Protein AF-A0A3D2IG27-F1 (afdb_monomer_lite)

Sequence (333 aa):
MSEASNVESTGFKTELQKTAAQFENLMTPAEEVDEQQAEQVEEVEEAEEDIVEDEIEDDIDEDIEEAEEEVELDEQESFEEEEQPQVYSVKIDGQEQEVTLQELQQGYSRQQDYTRKTQELSQQRKDFEAQQAELAKKDAIYKELLPRMEKSLEGELANEPDWKALYESDPIAYVREKDLFNEKKEKFKAVQAEQQRLQQEQLTSQQAEIKKAVDFGNQKLLEAVPEWKDANVALKEKQSIAKYAMDVLGYSQDEINQVYDYRALLGLRDGWLHYQTRKAIKKKPVEKAPARSGKPGSANKPRSATPLKKAKQRLAKTGKLRDAAKVFENLLD

Structure (mmCIF, N/CA/C/O backbone):
data_AF-A0A3D2IG27-F1
#
_entry.id   AF-A0A3D2IG27-F1
#
loop_
_ato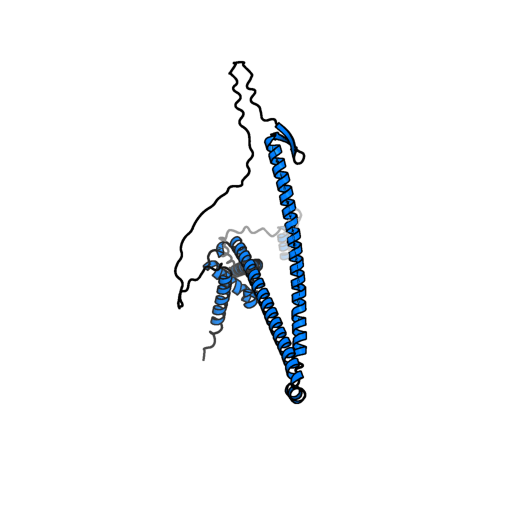m_site.group_PDB
_atom_site.id
_atom_site.type_symbol
_atom_site.label_atom_id
_atom_site.label_alt_id
_atom_site.label_comp_id
_atom_site.label_asym_id
_atom_site.label_entity_id
_atom_site.label_seq_id
_atom_site.pdbx_PDB_ins_code
_atom_site.Cartn_x
_atom_site.Cartn_y
_atom_site.Cartn_z
_atom_site.occupancy
_atom_site.B_iso_or_equiv
_atom_site.auth_seq_id
_atom_site.auth_comp_id
_atom_site.auth_asym_id
_atom_site.auth_atom_id
_atom_site.pdbx_PDB_model_num
ATOM 1 N N . MET A 1 1 ? 25.883 -23.852 46.002 1.00 37.81 1 MET A N 1
ATOM 2 C CA . MET A 1 1 ? 25.853 -23.711 44.532 1.00 37.81 1 MET A CA 1
ATOM 3 C C . MET A 1 1 ? 24.407 -23.493 44.148 1.00 37.81 1 MET A C 1
ATOM 5 O O . MET A 1 1 ? 23.641 -24.442 44.086 1.00 37.81 1 MET A O 1
ATOM 9 N N . SER A 1 2 ? 24.014 -22.231 44.066 1.00 40.91 2 SER A N 1
ATOM 10 C CA . SER A 1 2 ? 22.626 -21.798 43.940 1.00 40.91 2 SER A CA 1
ATOM 11 C C . SER A 1 2 ? 22.650 -20.444 43.253 1.00 40.91 2 SER A C 1
ATOM 13 O O . SER A 1 2 ? 22.870 -19.450 43.930 1.00 40.91 2 SER A O 1
ATOM 15 N N . GLU A 1 3 ? 22.511 -20.435 41.929 1.00 41.12 3 GLU A N 1
ATOM 16 C CA . GLU A 1 3 ? 22.210 -19.244 41.125 1.00 41.12 3 GLU A CA 1
ATOM 17 C C . GLU A 1 3 ? 21.945 -19.681 39.677 1.00 41.12 3 GLU A C 1
ATOM 19 O O . GLU A 1 3 ? 22.860 -19.828 38.876 1.00 41.12 3 GLU A O 1
ATOM 24 N N . ALA A 1 4 ? 20.680 -19.969 39.360 1.00 45.97 4 ALA A N 1
ATOM 25 C CA . ALA A 1 4 ? 20.189 -20.100 37.987 1.00 45.97 4 ALA A CA 1
ATOM 26 C C . ALA A 1 4 ? 18.654 -20.008 37.979 1.00 45.97 4 ALA A C 1
ATOM 28 O O . ALA A 1 4 ? 17.969 -21.015 37.840 1.00 45.97 4 ALA A O 1
ATOM 29 N N . SER A 1 5 ? 18.100 -18.808 38.183 1.00 47.84 5 SER A N 1
ATOM 30 C CA . SER A 1 5 ? 16.682 -18.526 37.900 1.00 47.84 5 SER A CA 1
ATOM 31 C C . SER A 1 5 ? 16.393 -17.019 37.937 1.00 47.84 5 SER A C 1
ATOM 33 O O . SER A 1 5 ? 15.771 -16.537 38.882 1.00 47.84 5 SER A O 1
ATOM 35 N N . ASN A 1 6 ? 16.871 -16.235 36.960 1.00 45.47 6 ASN A N 1
ATOM 36 C CA . ASN A 1 6 ? 16.373 -14.852 36.822 1.00 45.47 6 ASN A CA 1
ATOM 37 C C . ASN A 1 6 ? 16.467 -14.210 35.422 1.00 45.47 6 ASN A C 1
ATOM 39 O O . ASN A 1 6 ? 16.289 -13.002 35.308 1.00 45.47 6 ASN A O 1
ATOM 43 N N . VAL A 1 7 ? 16.742 -14.966 34.352 1.00 49.91 7 VAL A N 1
ATOM 44 C CA . VAL A 1 7 ? 16.995 -14.366 33.021 1.00 49.91 7 VAL A CA 1
ATOM 45 C C . VAL A 1 7 ? 15.762 -14.379 32.098 1.00 49.91 7 VAL A C 1
ATOM 47 O O . VAL A 1 7 ? 15.625 -13.501 31.257 1.00 49.91 7 VAL A O 1
ATOM 50 N N . GLU A 1 8 ? 14.787 -15.273 32.291 1.00 49.09 8 GLU A N 1
ATOM 51 C CA . GLU A 1 8 ? 13.619 -15.378 31.387 1.00 49.09 8 GLU A CA 1
ATOM 52 C C . GLU A 1 8 ? 12.512 -14.332 31.644 1.00 49.09 8 GLU A C 1
ATOM 54 O O . GLU A 1 8 ? 11.667 -14.089 30.788 1.00 49.09 8 GLU A O 1
ATOM 59 N N . SER A 1 9 ? 12.509 -13.658 32.801 1.00 49.25 9 SER A N 1
ATOM 60 C CA . SER A 1 9 ? 11.452 -12.692 33.161 1.00 49.25 9 SER A CA 1
ATOM 61 C C . SER A 1 9 ? 11.676 -11.286 32.586 1.00 49.25 9 SER A C 1
ATOM 63 O O . SER A 1 9 ? 10.731 -10.502 32.468 1.00 49.25 9 SER A O 1
ATOM 65 N N . THR A 1 10 ? 12.920 -10.938 32.251 1.00 51.28 10 THR A N 1
ATOM 66 C CA . THR A 1 10 ? 13.289 -9.590 31.796 1.00 51.28 10 THR A CA 1
ATOM 67 C C . THR A 1 10 ? 13.034 -9.405 30.302 1.00 51.28 10 THR A C 1
ATOM 69 O O . THR A 1 10 ? 12.435 -8.398 29.934 1.00 51.28 10 THR A O 1
ATOM 72 N N . GLY A 1 11 ? 13.361 -10.403 29.471 1.00 53.06 11 GLY A N 1
ATOM 73 C CA . GLY A 1 11 ? 13.110 -10.370 28.023 1.00 53.06 11 GLY A CA 1
ATOM 74 C C . GLY A 1 11 ? 11.622 -10.265 27.668 1.00 53.06 11 GLY A C 1
ATOM 75 O O . GLY A 1 11 ? 11.227 -9.443 26.849 1.00 53.06 11 GLY A O 1
ATOM 76 N N . PHE A 1 12 ? 10.756 -11.007 28.363 1.00 50.69 12 PHE A N 1
ATOM 77 C CA . PHE A 1 12 ? 9.311 -10.954 28.110 1.00 50.69 12 PHE A CA 1
ATOM 78 C C . PHE A 1 12 ? 8.691 -9.587 28.452 1.00 50.69 12 PHE A C 1
ATOM 80 O O . PHE A 1 12 ? 7.753 -9.136 27.798 1.00 50.69 12 PHE A O 1
ATOM 87 N N . LYS A 1 13 ? 9.218 -8.892 29.470 1.00 56.22 13 LYS A N 1
ATOM 88 C CA . LYS A 1 13 ? 8.744 -7.548 29.843 1.00 56.22 13 LYS A CA 1
ATOM 89 C C . LYS A 1 13 ? 9.151 -6.494 28.819 1.00 56.22 13 LYS A C 1
ATOM 91 O O . LYS A 1 13 ? 8.330 -5.636 28.513 1.00 56.22 13 LYS A O 1
ATOM 96 N N . THR A 1 14 ? 10.371 -6.572 28.289 1.00 70.62 14 THR A N 1
ATOM 97 C CA . THR A 1 14 ? 10.845 -5.646 27.251 1.00 70.62 14 THR A CA 1
ATOM 98 C C . THR A 1 14 ? 10.101 -5.843 25.935 1.00 70.62 14 THR A C 1
ATOM 100 O O . THR A 1 14 ? 9.749 -4.866 25.285 1.00 70.62 14 THR A O 1
ATOM 103 N N . GLU A 1 15 ? 9.781 -7.085 25.569 1.00 68.00 15 GLU A N 1
ATOM 104 C CA . GLU A 1 15 ? 9.026 -7.374 24.345 1.00 68.00 15 GLU A CA 1
ATOM 105 C C . GLU A 1 15 ? 7.553 -6.945 24.443 1.00 68.00 15 GLU A C 1
ATOM 107 O O . GLU A 1 15 ? 7.027 -6.293 23.542 1.00 68.00 15 GLU A O 1
ATOM 112 N N . LEU A 1 16 ? 6.904 -7.173 25.590 1.00 68.12 16 LEU A N 1
ATOM 113 C CA . LEU A 1 16 ? 5.540 -6.692 25.832 1.00 68.12 16 LEU A CA 1
ATOM 114 C C . LEU A 1 16 ? 5.435 -5.157 25.782 1.00 68.12 16 LEU A C 1
ATOM 116 O O . LEU A 1 16 ? 4.424 -4.611 25.340 1.00 68.12 16 LEU A O 1
ATOM 120 N N . GLN A 1 17 ? 6.469 -4.458 26.256 1.00 69.88 17 GLN A N 1
ATOM 121 C CA . GLN A 1 17 ? 6.546 -2.998 26.193 1.00 69.88 17 GLN A CA 1
ATOM 122 C C . GLN A 1 17 ? 6.688 -2.500 24.749 1.00 69.88 17 GLN A C 1
ATOM 124 O O . GLN A 1 17 ? 6.025 -1.530 24.394 1.00 69.88 17 GLN A O 1
ATOM 129 N N . LYS A 1 18 ? 7.461 -3.193 23.900 1.00 68.62 18 LYS A N 1
ATOM 130 C CA . LYS A 1 18 ? 7.583 -2.867 22.468 1.00 68.62 18 LYS A CA 1
ATOM 131 C C . LYS A 1 18 ? 6.260 -3.038 21.718 1.00 68.62 18 LYS A C 1
ATOM 133 O O . LYS A 1 18 ? 5.867 -2.138 20.985 1.00 68.62 18 LYS A O 1
ATOM 138 N N . THR A 1 19 ? 5.538 -4.137 21.948 1.00 69.94 19 THR A N 1
ATOM 139 C CA . THR A 1 19 ? 4.210 -4.358 21.342 1.00 69.94 19 THR A CA 1
ATOM 140 C C . THR A 1 19 ? 3.197 -3.302 21.793 1.00 69.94 19 THR A C 1
ATOM 142 O O . THR A 1 19 ? 2.429 -2.793 20.979 1.00 69.94 19 THR A O 1
ATOM 145 N N . ALA A 1 20 ? 3.212 -2.920 23.075 1.00 69.88 20 ALA A N 1
ATOM 146 C CA . ALA A 1 20 ? 2.345 -1.854 23.577 1.00 69.88 20 ALA A CA 1
ATOM 147 C C . ALA A 1 20 ? 2.646 -0.493 22.919 1.00 69.88 20 ALA A C 1
ATOM 149 O O . ALA A 1 20 ? 1.707 0.195 22.530 1.00 69.88 20 ALA A O 1
ATOM 150 N N . ALA A 1 21 ? 3.927 -0.149 22.740 1.00 68.56 21 ALA A N 1
ATOM 151 C CA . ALA A 1 21 ? 4.357 1.093 22.092 1.00 68.56 21 ALA A CA 1
ATOM 152 C C . ALA A 1 21 ? 4.030 1.133 20.585 1.00 68.56 21 ALA A C 1
ATOM 154 O O . ALA A 1 21 ? 3.676 2.173 20.045 1.00 68.56 21 ALA A O 1
ATOM 155 N N . GLN A 1 22 ? 4.088 -0.002 19.884 1.00 71.19 22 GLN A N 1
ATOM 156 C CA . GLN A 1 22 ? 3.696 -0.059 18.470 1.00 71.19 22 GLN A CA 1
ATOM 157 C C . GLN A 1 22 ? 2.184 0.071 18.275 1.00 71.19 22 GLN A C 1
ATOM 159 O O . GLN A 1 22 ? 1.742 0.719 17.330 1.00 71.19 22 GLN A O 1
ATOM 164 N N . PHE A 1 23 ? 1.389 -0.498 19.185 1.00 65.44 23 PHE A N 1
ATOM 165 C CA . PHE A 1 23 ? -0.059 -0.303 19.178 1.00 65.44 23 PHE A CA 1
ATOM 166 C C . PHE A 1 23 ? -0.438 1.149 19.517 1.00 65.44 23 PHE A C 1
ATOM 168 O O . PHE A 1 23 ? -1.456 1.653 19.052 1.00 65.44 23 PHE A O 1
ATOM 175 N N . GLU A 1 24 ? 0.364 1.822 20.340 1.00 72.12 24 GLU A N 1
ATOM 176 C CA . GLU A 1 24 ? 0.222 3.249 20.632 1.00 72.12 24 GLU A CA 1
ATOM 177 C C . GLU A 1 24 ? 0.511 4.107 19.394 1.00 72.12 24 GLU A C 1
ATOM 179 O O . GLU A 1 24 ? -0.363 4.869 18.995 1.00 72.12 24 GLU A O 1
ATOM 184 N N . ASN A 1 25 ? 1.634 3.874 18.706 1.00 75.75 25 ASN A N 1
ATOM 185 C CA . ASN A 1 25 ? 1.999 4.567 17.459 1.00 75.75 25 ASN A CA 1
ATOM 186 C C . ASN A 1 25 ? 1.007 4.363 16.304 1.00 75.75 25 ASN A C 1
ATOM 188 O O . ASN A 1 25 ? 1.031 5.093 15.319 1.00 75.75 25 ASN A O 1
ATOM 192 N N . LEU A 1 26 ? 0.177 3.329 16.393 1.00 72.38 26 LEU A N 1
ATOM 193 C CA . LEU A 1 26 ? -0.857 3.015 15.418 1.00 72.38 26 LEU A CA 1
ATOM 194 C C . LEU A 1 26 ? -2.209 3.682 15.760 1.00 72.38 26 LEU A C 1
ATOM 196 O O . LEU A 1 26 ? -3.127 3.681 14.947 1.00 72.38 26 LEU A O 1
ATOM 200 N N . MET A 1 27 ? -2.343 4.225 16.971 1.00 62.91 27 MET A N 1
ATOM 201 C CA . MET A 1 27 ? -3.559 4.830 17.526 1.00 62.91 27 MET A CA 1
ATOM 202 C C . MET A 1 27 ? -3.481 6.346 17.670 1.00 62.91 27 MET A C 1
ATOM 204 O O . MET A 1 27 ? -4.519 6.995 17.788 1.00 62.91 27 MET A O 1
ATOM 208 N N . THR A 1 28 ? -2.278 6.907 17.686 1.00 65.38 28 THR A N 1
ATOM 209 C CA . THR A 1 28 ? -2.058 8.346 17.655 1.00 65.38 28 THR A CA 1
ATOM 210 C C . THR A 1 28 ? -2.055 8.821 16.199 1.00 65.38 28 THR A C 1
ATOM 212 O O . THR A 1 28 ? -1.186 8.412 15.426 1.00 65.38 28 THR A O 1
ATOM 215 N N . PRO A 1 29 ? -3.006 9.685 15.782 1.00 45.03 29 PRO A N 1
ATOM 216 C CA . PRO A 1 29 ? -2.810 10.493 14.584 1.00 45.03 29 PRO A CA 1
ATOM 217 C C . PRO A 1 29 ? -1.488 11.234 14.769 1.00 45.03 29 PRO A C 1
ATOM 219 O O . PRO A 1 29 ? -1.214 11.681 15.881 1.00 45.03 29 PRO A O 1
ATOM 222 N N . ALA A 1 30 ? -0.659 11.302 13.728 1.00 42.78 30 ALA A N 1
ATOM 223 C CA . ALA A 1 30 ? 0.642 11.955 13.791 1.00 42.78 30 ALA A CA 1
ATOM 224 C C . ALA A 1 30 ? 0.484 13.409 14.265 1.00 42.78 30 ALA A C 1
ATOM 226 O O . ALA A 1 30 ? 0.162 14.294 13.479 1.00 42.78 30 ALA A O 1
ATOM 227 N N . GLU A 1 31 ? 0.672 13.624 15.561 1.00 38.16 31 GLU A N 1
ATOM 228 C CA . GLU A 1 31 ? 0.831 14.930 16.171 1.00 38.16 31 GLU A CA 1
ATOM 229 C C . GLU A 1 31 ? 2.339 15.187 16.183 1.00 38.16 31 GLU A C 1
ATOM 231 O O . GLU A 1 31 ? 3.123 14.364 16.667 1.00 38.16 31 GLU A O 1
ATOM 236 N N . GLU A 1 32 ? 2.725 16.264 15.502 1.00 42.50 32 GLU A N 1
ATOM 237 C CA . GLU A 1 32 ? 4.097 16.682 15.238 1.00 42.50 32 GLU A CA 1
ATOM 238 C C . GLU A 1 32 ? 4.938 16.667 16.517 1.00 42.50 32 GLU A C 1
ATOM 240 O O . GLU A 1 32 ? 4.661 17.378 17.483 1.00 42.50 32 GLU A O 1
ATOM 245 N N . VAL A 1 33 ? 5.999 15.861 16.506 1.00 34.66 33 VAL A N 1
ATOM 246 C CA . VAL A 1 33 ? 7.079 15.980 17.481 1.00 34.66 33 VAL A CA 1
ATOM 247 C C . VAL A 1 33 ? 8.109 16.919 16.866 1.00 34.66 33 VAL A C 1
ATOM 249 O O . VAL A 1 33 ? 8.885 16.525 15.997 1.00 34.66 33 VAL A O 1
ATOM 252 N N . ASP A 1 34 ? 8.045 18.177 17.289 1.00 37.16 34 ASP A N 1
ATOM 253 C CA . ASP A 1 34 ? 9.066 19.197 17.069 1.00 37.16 34 ASP A CA 1
ATOM 254 C C . ASP A 1 34 ? 10.350 18.788 17.818 1.00 37.16 34 ASP A C 1
ATOM 256 O O . ASP A 1 34 ? 10.390 18.775 19.051 1.00 37.16 34 ASP A O 1
ATOM 260 N N . GLU A 1 35 ? 11.396 18.419 17.077 1.00 30.98 35 GLU A N 1
ATOM 261 C CA . GLU A 1 35 ? 12.770 18.343 17.580 1.00 30.98 35 GLU A CA 1
ATOM 262 C C . GLU A 1 35 ? 13.697 19.144 16.658 1.00 30.98 35 GLU A C 1
ATOM 264 O O . GLU A 1 35 ? 14.037 18.759 15.539 1.00 30.98 35 GLU A O 1
ATOM 269 N N . GLN A 1 36 ? 14.117 20.290 17.185 1.00 30.05 36 GLN A N 1
ATOM 270 C CA . GLN A 1 36 ? 15.136 21.181 16.649 1.00 30.05 36 GLN A CA 1
ATOM 271 C C . GLN A 1 36 ? 16.544 20.569 16.781 1.00 30.05 36 GLN A C 1
ATOM 273 O O . GLN A 1 36 ? 16.943 20.229 17.894 1.00 30.05 36 GLN A O 1
ATOM 278 N N . GLN A 1 37 ? 17.339 20.557 15.697 1.00 28.47 37 GLN A N 1
ATOM 279 C CA . GLN A 1 37 ? 18.711 21.117 15.648 1.00 28.47 37 GLN A CA 1
ATOM 280 C C . GLN A 1 37 ? 19.404 20.963 14.270 1.00 28.47 37 GLN A C 1
ATOM 282 O O . GLN A 1 37 ? 19.668 19.845 13.846 1.00 28.47 37 GLN A O 1
ATOM 287 N N . ALA A 1 38 ? 19.745 22.130 13.683 1.00 28.58 38 ALA A N 1
ATOM 288 C CA . ALA A 1 38 ? 20.938 22.536 12.894 1.00 28.58 38 ALA A CA 1
ATOM 289 C C . ALA A 1 38 ? 21.379 21.685 11.664 1.00 28.58 38 ALA A C 1
ATOM 291 O O . ALA A 1 38 ? 21.485 20.474 11.753 1.00 28.58 38 ALA A O 1
ATOM 292 N N . GLU A 1 39 ? 21.740 22.218 10.483 1.00 29.22 39 GLU A N 1
ATOM 293 C CA . GLU A 1 39 ? 22.532 23.425 10.180 1.00 29.22 39 GLU A CA 1
ATOM 294 C C . GLU A 1 39 ? 22.539 23.735 8.646 1.00 29.22 39 GLU A C 1
ATOM 296 O O . GLU A 1 39 ? 22.727 22.809 7.864 1.00 29.22 39 GLU A O 1
ATOM 301 N N . GLN A 1 40 ? 22.376 25.028 8.278 1.00 27.73 40 GLN A N 1
ATOM 302 C CA . GLN A 1 40 ? 22.847 25.814 7.088 1.00 27.73 40 GLN A CA 1
ATOM 303 C C . GLN A 1 40 ? 22.541 25.314 5.646 1.00 27.73 40 GLN A C 1
ATOM 305 O O . GLN A 1 40 ? 22.759 24.156 5.322 1.00 27.73 40 GLN A O 1
ATOM 310 N N . VAL A 1 41 ? 22.027 26.127 4.701 1.00 28.39 41 VAL A N 1
ATOM 311 C CA . VAL A 1 41 ? 22.651 27.250 3.931 1.00 28.39 41 VAL A CA 1
ATOM 312 C C . VAL A 1 41 ? 21.504 27.936 3.126 1.00 28.39 41 VAL A C 1
ATOM 314 O O . VAL A 1 41 ? 20.740 27.218 2.490 1.00 28.39 41 VAL A O 1
ATOM 317 N N . GLU A 1 42 ? 21.148 29.209 3.370 1.00 28.00 42 GLU A N 1
ATOM 318 C CA . GLU A 1 42 ? 21.504 30.464 2.637 1.00 28.00 42 GLU A CA 1
ATOM 319 C C . GLU A 1 42 ? 20.492 30.897 1.540 1.00 28.00 42 GLU A C 1
ATOM 321 O O . GLU A 1 42 ? 20.171 30.108 0.659 1.00 28.00 42 GLU A O 1
ATOM 326 N N . GLU A 1 43 ? 20.055 32.171 1.639 1.00 27.11 43 GLU A N 1
ATOM 327 C CA . GLU A 1 43 ? 19.376 33.059 0.655 1.00 27.11 43 GLU A CA 1
ATOM 328 C C . GLU A 1 43 ? 18.034 32.593 0.036 1.00 27.11 43 GLU A C 1
ATOM 330 O O . GLU A 1 43 ? 17.909 31.496 -0.488 1.00 27.11 43 GLU A O 1
ATOM 335 N N . VAL A 1 44 ? 16.942 33.372 0.029 1.00 29.53 44 VAL A N 1
ATOM 336 C CA . VAL A 1 44 ? 16.792 34.767 -0.434 1.00 29.53 44 VAL A CA 1
ATOM 337 C C . VAL A 1 44 ? 15.668 35.483 0.340 1.00 29.53 44 VAL A C 1
ATOM 339 O O . VAL A 1 44 ? 14.638 34.894 0.665 1.00 29.53 44 VAL A O 1
ATOM 342 N N . GLU A 1 45 ? 15.903 36.765 0.607 1.00 28.95 45 GLU A N 1
ATOM 343 C CA . GLU A 1 45 ? 15.036 37.756 1.250 1.00 28.95 45 GLU A CA 1
ATOM 344 C C . GLU A 1 45 ? 14.065 38.413 0.237 1.00 28.95 45 GLU A C 1
ATOM 346 O O . GLU A 1 45 ? 14.436 38.662 -0.907 1.00 28.95 45 GLU A O 1
ATOM 351 N N . GLU A 1 46 ? 12.850 38.708 0.717 1.00 27.61 46 GLU A N 1
ATOM 352 C CA . GLU A 1 46 ? 11.895 39.749 0.280 1.00 27.61 46 GLU A CA 1
ATOM 353 C C . GLU A 1 46 ? 11.272 39.756 -1.135 1.00 27.61 46 GLU A C 1
ATOM 355 O O . GLU A 1 46 ? 11.899 40.100 -2.135 1.00 27.61 46 GLU A O 1
ATOM 360 N N . ALA A 1 47 ? 9.943 39.580 -1.166 1.00 27.28 47 ALA A N 1
ATOM 361 C CA . ALA A 1 47 ? 9.016 40.653 -1.560 1.00 27.28 47 ALA A CA 1
ATOM 362 C C . ALA A 1 47 ? 7.596 40.354 -1.030 1.00 27.28 47 ALA A C 1
ATOM 364 O O . ALA A 1 47 ? 7.012 39.316 -1.347 1.00 27.28 47 ALA A O 1
ATOM 365 N N . GLU A 1 48 ? 7.088 41.256 -0.190 1.00 28.08 48 GLU A N 1
ATOM 366 C CA . GLU A 1 48 ? 5.705 41.339 0.297 1.00 28.08 48 GLU A CA 1
ATOM 367 C C . GLU A 1 48 ? 4.737 41.893 -0.774 1.00 28.08 48 GLU A C 1
ATOM 369 O O . GLU A 1 48 ? 5.169 42.446 -1.783 1.00 28.08 48 GLU A O 1
ATOM 374 N N . GLU A 1 49 ? 3.440 41.796 -0.446 1.00 27.20 49 GLU A N 1
ATOM 375 C CA . GLU A 1 49 ? 2.255 42.454 -1.037 1.00 27.20 49 GLU A CA 1
ATOM 376 C C . GLU A 1 49 ? 1.712 41.843 -2.348 1.00 27.20 49 GLU A C 1
ATOM 378 O O . GLU A 1 49 ? 2.329 41.902 -3.403 1.00 27.20 49 GLU A O 1
ATOM 383 N N . ASP A 1 50 ? 0.518 41.238 -2.323 1.00 27.25 50 ASP A N 1
ATOM 384 C CA . ASP A 1 50 ? -0.740 41.995 -2.300 1.00 27.25 50 ASP A CA 1
ATOM 385 C C . ASP A 1 50 ? -1.947 41.077 -2.015 1.00 27.25 50 ASP A C 1
ATOM 387 O O . ASP A 1 50 ? -2.035 39.947 -2.504 1.00 27.25 50 ASP A O 1
ATOM 391 N N . ILE A 1 51 ? -2.875 41.571 -1.196 1.00 28.94 51 ILE A N 1
ATOM 392 C CA . ILE A 1 51 ? -4.185 40.973 -0.918 1.00 28.94 51 ILE A CA 1
ATOM 393 C C . ILE A 1 51 ? -5.185 41.833 -1.677 1.00 28.94 51 ILE A C 1
ATOM 395 O O . ILE A 1 51 ? -5.395 42.980 -1.290 1.00 28.94 51 ILE A O 1
ATOM 399 N N . VAL A 1 52 ? -5.842 41.284 -2.699 1.00 29.33 52 VAL A N 1
ATOM 400 C CA . VAL A 1 52 ? -7.082 41.871 -3.216 1.00 29.33 52 VAL A CA 1
ATOM 401 C C . VAL A 1 52 ? -8.097 40.761 -3.461 1.00 29.33 52 VAL A C 1
ATOM 403 O O . VAL A 1 52 ? -7.912 39.852 -4.268 1.00 29.33 52 VAL A O 1
ATOM 406 N N . GLU A 1 53 ? -9.128 40.845 -2.638 1.00 31.61 53 GLU A N 1
ATOM 407 C CA . GLU A 1 53 ? -10.434 40.215 -2.703 1.00 31.61 53 GLU A CA 1
ATOM 408 C C . GLU A 1 53 ? -11.187 40.818 -3.896 1.00 31.61 53 GLU A C 1
ATOM 410 O O . GLU A 1 53 ? -11.370 42.029 -3.929 1.00 31.61 53 GLU A O 1
ATOM 415 N N . ASP A 1 54 ? -11.594 40.001 -4.870 1.00 29.28 54 ASP A N 1
ATOM 416 C CA . ASP A 1 54 ? -12.571 40.415 -5.881 1.00 29.28 54 ASP A CA 1
ATOM 417 C C . ASP A 1 54 ? -13.675 39.360 -5.973 1.00 29.28 54 ASP A C 1
ATOM 419 O O . ASP A 1 54 ? -13.492 38.221 -6.417 1.00 29.28 54 ASP A O 1
ATOM 423 N N . GLU A 1 55 ? -14.827 39.785 -5.473 1.00 30.77 55 GLU A N 1
ATOM 424 C CA . GLU A 1 55 ? -16.116 39.126 -5.473 1.00 30.77 55 GLU A CA 1
ATOM 425 C C . GLU A 1 55 ? -16.965 39.764 -6.594 1.00 30.77 55 GLU A C 1
ATOM 427 O O . GLU A 1 55 ? -17.215 40.960 -6.559 1.00 30.77 55 GLU A O 1
ATOM 432 N N . ILE A 1 56 ? -17.381 38.931 -7.562 1.00 29.89 56 ILE A N 1
ATOM 433 C CA . ILE A 1 56 ? -18.632 38.970 -8.358 1.00 29.89 56 ILE A CA 1
ATOM 434 C C . ILE A 1 56 ? -18.943 40.236 -9.190 1.00 29.89 56 ILE A C 1
ATOM 436 O O . ILE A 1 56 ? -19.252 41.275 -8.630 1.00 29.89 56 ILE A O 1
ATOM 440 N N . GLU A 1 57 ? -19.108 40.081 -10.513 1.00 29.81 57 GLU A N 1
ATOM 441 C CA . GLU A 1 57 ? -20.353 40.505 -11.191 1.00 29.81 57 GLU A CA 1
ATOM 442 C C . GLU A 1 57 ? -20.483 39.902 -12.598 1.00 29.81 57 GLU A C 1
ATOM 444 O O . GLU A 1 57 ? -19.665 40.137 -13.486 1.00 29.81 57 GLU A O 1
ATOM 449 N N . ASP A 1 58 ? -21.519 39.071 -12.751 1.00 30.98 58 ASP A N 1
ATOM 450 C CA . ASP A 1 58 ? -22.031 38.570 -14.021 1.00 30.98 58 ASP A CA 1
ATOM 451 C C . ASP A 1 58 ? -22.845 39.676 -14.706 1.00 30.98 58 ASP A C 1
ATOM 453 O O . ASP A 1 58 ? -23.740 40.287 -14.125 1.00 30.98 58 ASP A O 1
ATOM 457 N N . ASP A 1 59 ? -22.509 39.874 -15.969 1.00 30.52 59 ASP A N 1
ATOM 458 C CA . ASP A 1 59 ? -23.025 40.851 -16.914 1.00 30.52 59 ASP A CA 1
ATOM 459 C C . ASP A 1 59 ? -24.264 40.276 -17.624 1.00 30.52 59 ASP A C 1
ATOM 461 O O . ASP A 1 59 ? -24.112 39.387 -18.464 1.00 30.52 59 ASP A O 1
ATOM 465 N N . ILE A 1 60 ? -25.481 40.734 -17.288 1.00 30.92 60 ILE A N 1
ATOM 466 C CA . ILE A 1 60 ? -26.660 40.645 -18.174 1.00 30.92 60 ILE A CA 1
ATOM 467 C C . ILE A 1 60 ? -27.531 41.901 -18.006 1.00 30.92 60 ILE A C 1
ATOM 469 O O . ILE A 1 60 ? -28.386 41.983 -17.123 1.00 30.92 60 ILE A O 1
ATOM 473 N N . ASP A 1 61 ? -27.309 42.845 -18.919 1.00 31.75 61 ASP A N 1
ATOM 474 C CA . ASP A 1 61 ? -28.242 43.883 -19.363 1.00 31.75 61 ASP A CA 1
ATOM 475 C C . ASP A 1 61 ? -29.554 43.270 -19.894 1.00 31.75 61 ASP A C 1
ATOM 477 O O . ASP A 1 61 ? -29.534 42.527 -20.875 1.00 31.75 61 ASP A O 1
ATOM 481 N N . GLU A 1 62 ? -30.700 43.662 -19.330 1.00 33.03 62 GLU A N 1
ATOM 482 C CA . GLU A 1 62 ? -31.986 43.704 -20.046 1.00 33.03 62 GLU A CA 1
ATOM 483 C C . GLU A 1 62 ? -32.753 44.987 -19.673 1.00 33.03 62 GLU A C 1
ATOM 485 O O . GLU A 1 62 ? -33.511 45.064 -18.709 1.00 33.03 62 GLU A O 1
ATOM 490 N N . ASP A 1 63 ? -32.451 46.013 -20.466 1.00 33.78 63 ASP A N 1
ATOM 491 C CA . ASP A 1 63 ? -33.317 47.059 -21.020 1.00 33.78 63 ASP A CA 1
ATOM 492 C C . ASP A 1 63 ? -34.826 46.944 -20.687 1.00 33.78 63 ASP A C 1
ATOM 494 O O . ASP A 1 63 ? -35.545 46.106 -21.240 1.00 33.78 63 ASP A O 1
ATOM 498 N N . ILE A 1 64 ? -35.338 47.848 -19.842 1.00 32.97 64 ILE A N 1
ATOM 499 C CA . ILE A 1 64 ? -36.768 48.193 -19.797 1.00 32.97 64 ILE A CA 1
ATOM 500 C C . ILE A 1 64 ? -36.884 49.719 -19.808 1.00 32.97 64 ILE A C 1
ATOM 502 O O . ILE A 1 64 ? -36.605 50.394 -18.818 1.00 32.97 64 ILE A O 1
ATOM 506 N N . GLU A 1 65 ? -37.296 50.234 -20.968 1.00 35.66 65 GLU A N 1
ATOM 507 C CA . GLU A 1 65 ? -37.643 51.629 -21.224 1.00 35.66 65 GLU A CA 1
ATOM 508 C C . GLU A 1 65 ? -38.735 52.126 -20.264 1.00 35.66 65 GLU A C 1
ATOM 510 O O . GLU A 1 65 ? -39.837 51.580 -20.170 1.00 35.66 65 GLU A O 1
ATOM 515 N N . GLU A 1 66 ? -38.410 53.219 -19.584 1.00 34.62 66 GLU A N 1
ATOM 516 C CA . GLU A 1 66 ? -39.280 54.011 -18.727 1.00 34.62 66 GLU A CA 1
ATOM 517 C C . GLU A 1 66 ? -40.175 54.900 -19.613 1.00 34.62 66 GLU A C 1
ATOM 519 O O . GLU A 1 66 ? -39.726 55.883 -20.205 1.00 34.62 66 GLU A O 1
ATOM 524 N N . ALA A 1 67 ? -41.450 54.529 -19.751 1.00 33.94 67 ALA A N 1
ATOM 525 C CA . ALA A 1 67 ? -42.485 55.370 -20.347 1.00 33.94 67 ALA A CA 1
ATOM 526 C C . ALA A 1 67 ? -43.354 55.961 -19.227 1.00 33.94 67 ALA A C 1
ATOM 528 O O . ALA A 1 67 ? -44.314 55.342 -18.769 1.00 33.94 67 ALA A O 1
ATOM 529 N N . GLU A 1 68 ? -42.992 57.161 -18.774 1.00 34.47 68 GLU A N 1
ATOM 530 C CA . GLU A 1 68 ? -43.824 58.001 -17.912 1.00 34.47 68 GLU A CA 1
ATOM 531 C C . GLU A 1 68 ? -45.012 58.545 -18.725 1.00 34.47 68 GLU A C 1
ATOM 533 O O . GLU A 1 68 ? -44.868 59.479 -19.517 1.00 34.47 68 GLU A O 1
ATOM 538 N N . GLU A 1 69 ? -46.197 57.961 -18.537 1.00 33.88 69 GLU A N 1
ATOM 539 C CA . GLU A 1 69 ? -47.463 58.532 -19.001 1.00 33.88 69 GLU A CA 1
ATOM 540 C C . GLU A 1 69 ? -48.252 59.043 -17.783 1.00 33.88 69 GLU A C 1
ATOM 542 O O . GLU A 1 69 ? -48.718 58.292 -16.927 1.00 33.88 69 GLU A O 1
ATOM 547 N N . GLU A 1 70 ? -48.322 60.369 -17.690 1.00 36.94 70 GLU A N 1
ATOM 548 C CA . GLU A 1 70 ? -49.026 61.158 -16.685 1.00 36.94 70 GLU A CA 1
ATOM 549 C C . GLU A 1 70 ? -50.546 60.963 -16.838 1.00 36.94 70 GLU A C 1
ATOM 551 O O . GLU A 1 70 ? -51.128 61.356 -17.851 1.00 36.94 70 GLU A O 1
ATOM 556 N N . VAL A 1 71 ? -51.205 60.362 -15.839 1.00 32.81 71 VAL A N 1
ATOM 557 C CA . VAL A 1 71 ? -52.674 60.295 -15.775 1.00 32.81 71 VAL A CA 1
ATOM 558 C C . VAL A 1 71 ? -53.168 60.807 -14.423 1.00 32.81 71 VA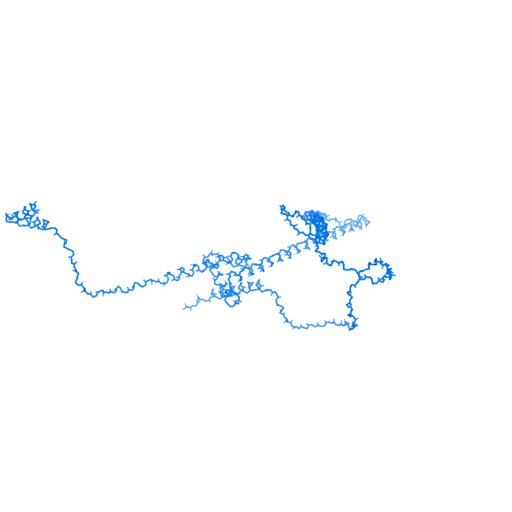L A C 1
ATOM 560 O O . VAL A 1 71 ? -52.898 60.245 -13.363 1.00 32.81 71 VAL A O 1
ATOM 563 N N . GLU A 1 72 ? -53.890 61.921 -14.522 1.00 33.16 72 GLU A N 1
ATOM 564 C CA . GLU A 1 72 ? -54.656 62.625 -13.498 1.00 33.16 72 GLU A CA 1
ATOM 565 C C . GLU A 1 72 ? -55.599 61.684 -12.725 1.00 33.16 72 GLU A C 1
ATOM 567 O O . GLU A 1 72 ? -56.341 60.890 -13.305 1.00 33.16 72 GLU A O 1
ATOM 572 N N . LEU A 1 73 ? -55.571 61.806 -11.398 1.00 32.19 73 LEU A N 1
ATOM 573 C CA . LEU A 1 73 ? -56.370 61.042 -10.445 1.00 32.19 73 LEU A CA 1
ATOM 574 C C . LEU A 1 73 ? -57.851 61.481 -10.517 1.00 32.19 73 LEU A C 1
ATOM 576 O O . LEU A 1 73 ? -58.185 62.571 -10.051 1.00 32.19 73 LEU A O 1
ATOM 580 N N . ASP A 1 74 ? -58.734 60.640 -11.065 1.00 33.47 74 ASP A N 1
ATOM 581 C CA . ASP A 1 74 ? -60.191 60.752 -10.880 1.00 33.47 74 ASP A CA 1
ATOM 582 C C . ASP A 1 74 ? -60.641 59.698 -9.856 1.00 33.47 74 ASP A C 1
ATOM 584 O O . ASP A 1 74 ? -60.462 58.493 -10.045 1.00 33.47 74 ASP A O 1
ATOM 588 N N . GLU A 1 75 ? -61.177 60.170 -8.729 1.00 42.09 75 GLU A N 1
ATOM 589 C CA . GLU A 1 75 ? -61.731 59.352 -7.651 1.00 42.09 75 GLU A CA 1
ATOM 590 C C . GLU A 1 75 ? -62.990 58.621 -8.142 1.00 42.09 75 GLU A C 1
ATOM 592 O O . GLU A 1 75 ? -64.098 59.160 -8.135 1.00 42.09 75 GLU A O 1
ATOM 597 N N . GLN A 1 76 ? -62.837 57.348 -8.501 1.00 35.84 76 GLN A N 1
ATOM 598 C CA . GLN A 1 76 ? -63.935 56.386 -8.500 1.00 35.84 76 GLN A CA 1
ATOM 599 C C . GLN A 1 76 ? -63.548 55.177 -7.657 1.00 35.84 76 GLN A C 1
ATOM 601 O O . GLN A 1 76 ? -62.600 54.462 -7.967 1.00 35.84 76 GLN A O 1
ATOM 606 N N . GLU A 1 77 ? -64.311 54.976 -6.578 1.00 43.59 77 GLU A N 1
ATOM 607 C CA . GLU A 1 77 ? -64.317 53.782 -5.734 1.00 43.59 77 GLU A CA 1
ATOM 608 C C . GLU A 1 77 ? -64.404 52.516 -6.603 1.00 43.59 77 GLU A C 1
ATOM 610 O O . GLU A 1 77 ? -65.481 52.072 -7.003 1.00 43.59 77 GLU A O 1
ATOM 615 N N . SER A 1 78 ? -63.247 51.926 -6.882 1.00 34.59 78 SER A N 1
ATOM 616 C CA . SER A 1 78 ? -63.106 50.556 -7.345 1.00 34.59 78 SER A CA 1
ATOM 617 C C . SER A 1 78 ? -62.561 49.770 -6.167 1.00 34.59 78 SER A C 1
ATOM 619 O O . SER A 1 78 ? -61.504 50.102 -5.642 1.00 34.59 78 SER A O 1
ATOM 621 N N . PHE A 1 79 ? -63.319 48.767 -5.731 1.00 33.59 79 PHE A N 1
ATOM 622 C CA . PHE A 1 79 ? -62.916 47.786 -4.729 1.00 33.59 79 PHE A CA 1
ATOM 623 C C . PHE A 1 79 ? -61.433 47.405 -4.898 1.00 33.59 79 PHE A C 1
ATOM 625 O O . PHE A 1 79 ? -61.061 46.854 -5.933 1.00 33.59 79 PHE A O 1
ATOM 632 N N . GLU A 1 80 ? -60.608 47.650 -3.876 1.00 41.50 80 GLU A N 1
ATOM 633 C CA . GLU A 1 80 ? -59.416 46.837 -3.628 1.00 41.50 80 GLU A CA 1
ATOM 634 C C . GLU A 1 80 ? -59.919 45.426 -3.307 1.00 41.50 80 GLU A C 1
ATOM 636 O O . GLU A 1 80 ? -60.155 45.049 -2.159 1.00 41.50 80 GLU A O 1
ATOM 641 N N . GLU A 1 81 ? -60.176 44.648 -4.352 1.00 41.38 81 GLU A N 1
ATOM 642 C CA . GLU A 1 81 ? -60.078 43.208 -4.235 1.00 41.38 81 GLU A CA 1
ATOM 643 C C . GLU A 1 81 ? -58.574 42.962 -4.096 1.00 41.38 81 GLU A C 1
ATOM 645 O O . GLU A 1 81 ? -57.837 43.088 -5.070 1.00 41.38 81 GLU A O 1
ATOM 650 N N . GLU A 1 82 ? -58.095 42.748 -2.863 1.00 45.53 82 GLU A N 1
ATOM 651 C CA . GLU A 1 82 ? -56.757 42.198 -2.630 1.00 45.53 82 GLU A CA 1
ATOM 652 C C . GLU A 1 82 ? -56.592 41.046 -3.626 1.00 45.53 82 GLU A C 1
ATOM 654 O O . GLU A 1 82 ? -57.306 40.045 -3.508 1.00 45.53 82 GLU A O 1
ATOM 659 N N . GLU A 1 83 ? -55.734 41.209 -4.642 1.00 54.41 83 GLU A N 1
ATOM 660 C CA . GLU A 1 83 ? -55.433 40.157 -5.609 1.00 54.41 83 GLU A CA 1
ATOM 661 C C . GLU A 1 83 ? -54.847 38.986 -4.823 1.00 54.41 83 GLU A C 1
ATOM 663 O O . GLU A 1 83 ? -53.646 38.899 -4.563 1.00 54.41 83 GLU A O 1
ATOM 668 N N . GLN A 1 84 ? -55.719 38.083 -4.377 1.00 58.16 84 GLN A N 1
ATOM 669 C CA . GLN A 1 84 ? -55.291 36.845 -3.765 1.00 58.16 84 GLN A CA 1
ATOM 670 C C . GLN A 1 84 ? -54.452 36.129 -4.822 1.00 58.16 84 GLN A C 1
ATOM 672 O O . GLN A 1 84 ? -54.907 36.002 -5.966 1.00 58.16 84 GLN A O 1
ATOM 677 N N . PRO A 1 85 ? -53.226 35.689 -4.488 1.00 64.94 85 PRO A N 1
ATOM 678 C CA . PRO A 1 85 ? -52.347 35.094 -5.477 1.00 64.94 85 PRO A CA 1
ATOM 679 C C . PRO A 1 85 ? -53.083 33.922 -6.120 1.00 64.94 85 PRO A C 1
ATOM 681 O O . PRO A 1 85 ? -53.543 33.022 -5.418 1.00 64.94 85 PRO A O 1
ATOM 684 N N . GLN A 1 86 ? -53.231 33.952 -7.447 1.00 73.75 86 GLN A N 1
ATOM 685 C CA . GLN A 1 86 ? -53.950 32.908 -8.172 1.00 73.75 86 GLN A CA 1
ATOM 686 C C . GLN A 1 86 ? -53.315 31.551 -7.851 1.00 73.75 86 GLN A C 1
ATOM 688 O O . GLN A 1 86 ? -52.142 31.303 -8.158 1.00 73.75 86 GLN A O 1
ATOM 693 N N . VAL A 1 87 ? -54.092 30.696 -7.188 1.00 78.75 87 VAL A N 1
ATOM 694 C CA . VAL A 1 87 ? -53.696 29.340 -6.821 1.00 78.75 87 VAL A CA 1
ATOM 695 C C . VAL A 1 87 ? -54.127 28.362 -7.907 1.00 78.75 87 VAL A C 1
ATOM 697 O O . VAL A 1 87 ? -55.231 28.429 -8.446 1.00 78.75 87 VAL A O 1
ATOM 700 N N . TYR A 1 88 ? -53.233 27.438 -8.231 1.00 79.56 88 TYR A N 1
ATOM 701 C CA . TYR A 1 88 ? -53.396 26.418 -9.253 1.00 79.56 88 TYR A CA 1
ATOM 702 C C . TYR A 1 88 ? -53.258 25.043 -8.598 1.00 79.56 88 TYR A C 1
ATOM 704 O O . TYR A 1 88 ? -52.284 24.777 -7.897 1.00 79.56 88 TYR A O 1
ATOM 712 N N . SER A 1 89 ? -54.214 24.143 -8.830 1.00 79.69 89 SER A N 1
ATOM 713 C CA . SER A 1 89 ? -54.147 22.766 -8.329 1.00 79.69 89 SER A CA 1
ATOM 714 C C . SER A 1 89 ? -53.230 21.915 -9.216 1.00 79.69 89 SER A C 1
ATOM 716 O O . SER A 1 89 ? -53.563 21.642 -10.374 1.00 79.69 89 SER A O 1
ATOM 718 N N . VAL A 1 90 ? -52.096 21.464 -8.682 1.00 78.31 90 VAL A N 1
ATOM 719 C CA . VAL A 1 90 ? -51.093 20.653 -9.391 1.00 78.31 90 VAL A CA 1
ATOM 720 C C . VAL A 1 90 ? -50.948 19.300 -8.702 1.00 78.31 90 VAL A C 1
ATOM 722 O O . VAL A 1 90 ? -51.031 19.198 -7.481 1.00 78.31 90 VAL A O 1
ATOM 725 N N . LYS A 1 91 ? -50.746 18.234 -9.485 1.00 80.06 91 LYS A N 1
ATOM 726 C CA . LYS A 1 91 ? -50.535 16.878 -8.957 1.00 80.06 91 LYS A CA 1
ATOM 727 C C . LYS A 1 91 ? -49.049 16.585 -8.807 1.00 80.06 91 LYS A C 1
ATOM 729 O O . LYS A 1 91 ? -48.375 16.375 -9.812 1.00 80.06 91 LYS A O 1
ATOM 734 N N . ILE A 1 92 ? -48.570 16.501 -7.569 1.00 74.62 92 ILE A N 1
ATOM 735 C CA . ILE A 1 92 ? -47.219 16.032 -7.229 1.00 74.62 92 ILE A CA 1
ATOM 736 C C . ILE A 1 92 ? -47.385 14.663 -6.563 1.00 74.62 92 ILE A C 1
ATOM 738 O O . ILE A 1 92 ? -48.177 14.518 -5.635 1.00 74.62 92 ILE A O 1
ATOM 742 N N . ASP A 1 93 ? -46.734 13.627 -7.099 1.00 67.06 93 ASP A N 1
ATOM 743 C CA . ASP A 1 93 ? -46.798 12.247 -6.583 1.00 67.06 93 ASP A CA 1
ATOM 744 C C . ASP A 1 93 ? -48.224 11.697 -6.334 1.00 67.06 93 ASP A C 1
ATOM 746 O O . ASP A 1 93 ? -48.465 10.864 -5.460 1.00 67.06 93 ASP A O 1
ATOM 750 N N . GLY A 1 94 ? -49.196 12.145 -7.137 1.00 75.81 94 GLY A N 1
ATOM 751 C CA . GLY A 1 94 ? -50.585 11.678 -7.087 1.00 75.81 94 GLY A CA 1
ATOM 752 C C . GLY A 1 94 ? -51.489 12.382 -6.068 1.00 75.81 94 GLY A C 1
ATOM 753 O O . GLY A 1 94 ? -52.651 11.993 -5.953 1.00 75.81 94 GLY A O 1
ATOM 754 N N . GLN A 1 95 ? -51.006 13.418 -5.374 1.00 73.06 95 GLN A N 1
ATOM 755 C CA . GLN A 1 95 ? -51.806 14.265 -4.480 1.00 73.06 95 GLN A CA 1
ATOM 756 C C . GLN A 1 95 ? -52.027 15.646 -5.110 1.00 73.06 95 GLN A C 1
ATOM 758 O O . GLN A 1 95 ? -51.112 16.208 -5.710 1.00 73.06 95 GLN A O 1
ATOM 763 N N . GLU A 1 96 ? -53.253 16.168 -5.025 1.00 80.00 96 GLU A N 1
ATOM 764 C CA . GLU A 1 96 ? -53.594 17.511 -5.514 1.00 80.00 96 GLU A CA 1
ATOM 765 C C . GLU A 1 96 ? -53.149 18.546 -4.480 1.00 80.00 96 GLU A C 1
ATOM 767 O O . GLU A 1 96 ? -53.583 18.499 -3.329 1.00 80.00 96 GLU A O 1
ATOM 772 N N . GLN A 1 97 ? -52.268 19.457 -4.890 1.00 77.31 97 GLN A N 1
ATOM 773 C CA . GLN A 1 97 ? -51.764 20.535 -4.054 1.00 77.31 97 GLN A CA 1
ATOM 774 C C . GLN A 1 97 ? -51.948 21.875 -4.762 1.00 77.31 97 GLN A C 1
ATOM 776 O O . GLN A 1 97 ? -51.610 22.024 -5.936 1.00 77.31 97 GLN A O 1
ATOM 781 N N . GLU A 1 98 ? -52.517 22.842 -4.051 1.00 80.88 98 GLU A N 1
ATOM 782 C CA . GLU A 1 98 ? -52.689 24.204 -4.545 1.00 80.88 98 GLU A CA 1
ATOM 783 C C . GLU A 1 98 ? -51.372 24.970 -4.390 1.00 80.88 98 GLU A C 1
ATOM 785 O O . GLU A 1 98 ? -50.828 25.080 -3.290 1.00 80.88 98 GLU A O 1
ATOM 790 N N . VAL A 1 99 ? -50.838 25.462 -5.505 1.00 82.62 99 VAL A N 1
ATOM 791 C CA . VAL A 1 99 ? -49.580 26.215 -5.586 1.00 82.62 99 VAL A CA 1
ATOM 792 C C . VAL A 1 99 ? -49.801 27.508 -6.362 1.00 82.62 99 VAL A C 1
ATOM 794 O O . VAL A 1 99 ? -50.642 27.571 -7.255 1.00 82.62 99 VAL A O 1
ATOM 797 N N . THR A 1 100 ? -49.060 28.562 -6.034 1.00 85.88 100 THR A N 1
ATOM 798 C CA . THR A 1 100 ? -49.140 29.831 -6.769 1.00 85.88 100 THR A CA 1
ATOM 799 C C . THR A 1 100 ? -48.414 29.728 -8.113 1.00 85.88 100 THR A C 1
ATOM 801 O O . THR A 1 100 ? -47.566 28.855 -8.322 1.00 85.88 100 THR A O 1
ATOM 804 N N . LEU A 1 101 ? -48.707 30.647 -9.037 1.00 82.06 101 LEU A N 1
ATOM 805 C CA . LEU A 1 101 ? -48.025 30.721 -10.337 1.00 82.06 101 LEU A CA 1
ATOM 806 C C . LEU A 1 101 ? -46.494 30.853 -10.202 1.00 82.06 101 LEU A C 1
ATOM 808 O O . LEU A 1 101 ? -45.748 30.237 -10.964 1.00 82.06 101 LEU A O 1
ATOM 812 N N . GLN A 1 102 ? -46.024 31.600 -9.200 1.00 81.31 102 GLN A N 1
ATOM 813 C CA . GLN A 1 102 ? -44.597 31.783 -8.924 1.00 81.31 102 GLN A CA 1
ATOM 814 C C . GLN A 1 102 ? -43.916 30.470 -8.493 1.00 81.31 102 GLN A C 1
ATOM 816 O O . GLN A 1 102 ? -42.839 30.146 -8.994 1.00 81.31 102 GLN A O 1
ATOM 821 N N . GLU A 1 103 ? -44.555 29.672 -7.629 1.00 82.75 103 GLU A N 1
ATOM 822 C CA . GLU A 1 103 ? -44.028 28.366 -7.196 1.00 82.75 103 GLU A CA 1
ATOM 823 C C . GLU A 1 103 ? -44.002 27.357 -8.354 1.00 82.75 103 GLU A C 1
ATOM 825 O O . GLU A 1 103 ? -43.071 26.560 -8.462 1.00 82.75 103 GLU A O 1
ATOM 830 N N . LEU A 1 104 ? -44.968 27.428 -9.276 1.00 82.50 104 LEU A N 1
ATOM 831 C CA . LEU A 1 104 ? -44.978 26.620 -10.499 1.00 82.50 104 LEU A CA 1
ATOM 832 C C . LEU A 1 104 ? -43.788 26.917 -11.415 1.00 82.50 104 LEU A C 1
ATOM 834 O O . LEU A 1 104 ? -43.112 25.992 -11.872 1.00 82.50 104 LEU A O 1
ATOM 838 N N . GLN A 1 105 ? -43.514 28.197 -11.673 1.00 80.75 105 GLN A N 1
ATOM 839 C CA . GLN A 1 105 ? -42.382 28.615 -12.503 1.00 80.75 105 GLN A CA 1
ATOM 840 C C . GLN A 1 105 ? -41.044 28.237 -11.856 1.00 80.75 105 GLN A C 1
ATOM 842 O O . GLN A 1 105 ? -40.171 27.664 -12.514 1.00 80.75 105 GLN A O 1
ATOM 847 N N . GLN A 1 106 ? -40.901 28.475 -10.548 1.00 83.31 106 GLN A N 1
ATOM 848 C CA . GLN A 1 106 ? -39.708 28.079 -9.800 1.00 83.31 106 GLN A CA 1
ATOM 849 C C . GLN A 1 106 ? -39.545 26.555 -9.734 1.00 83.31 106 GLN A C 1
ATOM 851 O O . GLN A 1 106 ? -38.423 26.061 -9.821 1.00 83.31 106 GLN A O 1
ATOM 856 N N . GLY A 1 107 ? -40.637 25.800 -9.599 1.00 84.06 107 GLY A N 1
ATOM 857 C CA . GLY A 1 107 ? -40.635 24.338 -9.609 1.00 84.06 107 GLY A CA 1
ATOM 858 C C . GLY A 1 107 ? -40.200 23.766 -10.957 1.00 84.06 107 GLY A C 1
ATOM 859 O O . GLY A 1 107 ? -39.365 22.864 -10.991 1.00 84.06 107 GLY A O 1
ATOM 860 N N . TYR A 1 108 ? -40.690 24.334 -12.065 1.00 84.62 108 TYR A N 1
ATOM 861 C CA . TYR A 1 108 ? -40.266 23.956 -13.415 1.00 84.62 108 TYR A CA 1
ATOM 862 C C . TYR A 1 108 ? -38.776 24.244 -13.644 1.00 84.62 108 TYR A C 1
ATOM 864 O O . TYR A 1 108 ? -38.046 23.357 -14.088 1.00 84.62 108 TYR A O 1
ATOM 872 N N . SER A 1 109 ? -38.307 25.437 -13.260 1.00 86.62 109 SER A N 1
ATOM 873 C CA . SER A 1 109 ? -36.887 25.809 -13.335 1.00 86.62 109 SER A CA 1
ATOM 874 C C . SER A 1 109 ? -36.009 24.852 -12.515 1.00 86.62 109 SER A C 1
ATOM 876 O O . SER A 1 109 ? -35.087 24.231 -13.047 1.00 86.62 109 SER A O 1
ATOM 878 N N . ARG A 1 110 ? -36.378 24.594 -11.249 1.00 89.44 110 ARG A N 1
ATOM 879 C CA . ARG A 1 110 ? -35.692 23.627 -10.375 1.00 89.44 110 ARG A CA 1
ATOM 880 C C . ARG A 1 110 ? -35.690 22.211 -10.950 1.00 89.44 110 ARG A C 1
ATOM 882 O O . ARG A 1 110 ? -34.675 21.524 -10.856 1.00 89.44 110 ARG A O 1
ATOM 889 N N . GLN A 1 111 ? -36.796 21.749 -11.533 1.00 86.50 111 GLN A N 1
ATOM 890 C CA . GLN A 1 111 ? -36.892 20.413 -12.124 1.00 86.50 111 GLN A CA 1
ATOM 891 C C . GLN A 1 111 ? -36.023 20.287 -13.378 1.00 86.50 111 GLN A C 1
ATOM 893 O O . GLN A 1 111 ? -35.347 19.267 -13.547 1.00 86.50 111 GLN A O 1
ATOM 898 N N . GLN A 1 112 ? -36.020 21.300 -14.246 1.00 89.62 112 GLN A N 1
ATOM 899 C CA . GLN A 1 112 ? -35.170 21.338 -15.432 1.00 89.62 112 GLN A CA 1
ATOM 900 C C . GLN A 1 112 ? -33.690 21.346 -15.032 1.00 89.62 112 GLN A C 1
ATOM 902 O O . GLN A 1 112 ? -32.918 20.536 -15.549 1.00 89.62 112 GLN A O 1
ATOM 907 N N . ASP A 1 113 ? -33.316 22.164 -14.048 1.00 92.62 113 ASP A N 1
ATOM 908 C CA . ASP A 1 113 ? -31.961 22.207 -13.501 1.00 92.62 113 ASP A CA 1
ATOM 909 C C . ASP A 1 113 ? -31.552 20.895 -12.843 1.00 92.62 113 ASP A C 1
ATOM 911 O O . ASP A 1 113 ? -30.454 20.398 -13.086 1.00 92.62 113 ASP A O 1
ATOM 915 N N . TYR A 1 114 ? -32.425 20.297 -12.034 1.00 89.31 114 TYR A N 1
ATOM 916 C CA . TYR A 1 114 ? -32.152 19.013 -11.399 1.00 89.31 114 TYR A CA 1
ATOM 917 C C . TYR A 1 114 ? -31.998 17.906 -12.440 1.00 89.31 114 TYR A C 1
ATOM 919 O O . TYR A 1 114 ? -31.089 17.084 -12.340 1.00 89.31 114 TYR A O 1
ATOM 927 N N . THR A 1 115 ? -32.845 17.905 -13.469 1.00 93.00 115 THR A N 1
ATOM 928 C CA . THR A 1 115 ? -32.767 16.946 -14.574 1.00 93.00 115 THR A CA 1
ATOM 929 C C . THR A 1 115 ? -31.459 17.118 -15.336 1.00 93.00 115 THR A C 1
ATOM 931 O O . THR A 1 115 ? -30.753 16.132 -15.544 1.00 93.00 115 THR A O 1
ATOM 934 N N . ARG A 1 116 ? -31.088 18.356 -15.681 1.00 93.69 116 ARG A N 1
ATOM 935 C CA . ARG A 1 116 ? -29.829 18.675 -16.360 1.00 93.69 116 ARG A CA 1
ATOM 936 C C . ARG A 1 116 ? -28.621 18.271 -15.517 1.00 93.69 116 ARG A C 1
ATOM 938 O O . ARG A 1 116 ? -27.807 17.485 -15.985 1.00 93.69 116 ARG A O 1
ATOM 945 N N . LYS A 1 117 ? -28.553 18.696 -14.252 1.00 94.94 117 LYS A N 1
ATOM 946 C CA . LYS A 1 117 ? -27.469 18.339 -13.318 1.00 94.94 117 LYS A CA 1
ATOM 947 C C . LYS A 1 117 ? -27.381 16.833 -13.084 1.00 94.94 117 LYS A C 1
ATOM 949 O O . LYS A 1 117 ? -26.287 16.288 -13.006 1.00 94.94 117 LYS A O 1
ATOM 954 N N . THR A 1 118 ? -28.511 16.131 -13.004 1.00 95.19 118 THR A N 1
ATOM 955 C CA . THR A 1 118 ? -28.526 14.667 -12.846 1.00 95.19 118 THR A CA 1
ATOM 956 C C . THR A 1 118 ? -28.034 13.964 -14.109 1.00 95.19 118 THR A C 1
ATOM 958 O O . THR A 1 118 ? -27.303 12.977 -14.014 1.00 95.19 118 THR A O 1
ATOM 961 N N . GLN A 1 119 ? -28.396 14.467 -15.292 1.00 94.69 119 GLN A N 1
ATOM 962 C CA . GLN A 1 119 ? -27.884 13.960 -16.565 1.00 94.69 119 GLN A CA 1
ATOM 963 C C . GLN A 1 119 ? -26.382 14.227 -16.711 1.00 94.69 119 GLN A C 1
ATOM 965 O O . GLN A 1 119 ? -25.643 13.293 -17.013 1.00 94.69 119 GLN A O 1
ATOM 970 N N . GLU A 1 120 ? -25.921 15.446 -16.420 1.00 95.81 120 GLU A N 1
ATOM 971 C CA . GLU A 1 120 ? -24.501 15.821 -16.405 1.00 95.81 120 GLU A CA 1
ATOM 972 C C . GLU A 1 120 ? -23.714 14.952 -15.414 1.00 95.81 120 GLU A C 1
ATOM 974 O O . GLU A 1 120 ? -22.709 14.355 -15.789 1.00 95.81 120 GLU A O 1
ATOM 979 N N . LEU A 1 121 ? -24.208 14.768 -14.185 1.00 96.94 121 LEU A N 1
ATOM 980 C CA . LEU A 1 121 ? -23.586 13.897 -13.186 1.00 96.94 121 LEU A CA 1
ATOM 981 C C . LEU A 1 121 ? -23.570 12.428 -13.631 1.00 96.94 121 LEU A C 1
ATOM 983 O O . LEU A 1 121 ? -22.593 11.719 -13.397 1.00 96.94 121 LEU A O 1
ATOM 987 N N . SER A 1 122 ? -24.641 11.943 -14.267 1.00 96.19 122 SER A N 1
ATOM 988 C CA . SER A 1 122 ? -24.676 10.586 -14.820 1.00 96.19 122 SER A CA 1
ATOM 989 C C . SER A 1 122 ? -23.652 10.416 -15.937 1.00 96.19 122 SER A C 1
ATOM 991 O O . SER A 1 122 ? -22.994 9.377 -15.991 1.00 96.19 122 SER A O 1
ATOM 993 N N . GLN A 1 123 ? -23.496 11.424 -16.795 1.00 95.88 123 GLN A N 1
ATOM 994 C CA . GLN A 1 123 ? -22.516 11.413 -17.871 1.00 95.88 123 GLN A CA 1
ATOM 995 C C . GLN A 1 123 ? -21.091 11.450 -17.311 1.00 95.88 123 GLN A C 1
ATOM 997 O O . GLN A 1 123 ? -20.307 10.558 -17.615 1.00 95.88 123 GLN A O 1
ATOM 1002 N N . GLN A 1 124 ? -20.799 12.367 -16.386 1.00 96.25 124 GLN A N 1
ATOM 1003 C CA . GLN A 1 124 ? -19.508 12.442 -15.696 1.00 96.25 124 GLN A CA 1
ATOM 1004 C C . GLN A 1 124 ? -19.149 11.129 -14.991 1.00 96.25 124 GLN A C 1
ATOM 1006 O O . GLN A 1 124 ? -18.012 10.675 -15.078 1.00 96.25 124 GLN A O 1
ATOM 1011 N N . ARG A 1 125 ? -20.112 10.478 -14.322 1.00 96.12 125 ARG A N 1
ATOM 1012 C CA . ARG A 1 125 ? -19.891 9.166 -13.690 1.00 96.12 125 ARG A CA 1
ATOM 1013 C C . ARG A 1 125 ? -19.537 8.088 -14.707 1.00 96.12 125 ARG A C 1
ATOM 1015 O O . ARG A 1 125 ? -18.615 7.322 -14.456 1.00 96.12 125 ARG A O 1
ATOM 1022 N N . LYS A 1 126 ? -20.245 8.034 -15.839 1.00 96.69 126 LYS A N 1
ATOM 1023 C CA . LYS A 1 126 ? -19.946 7.080 -16.918 1.00 96.69 126 LYS A CA 1
ATOM 1024 C C . LYS A 1 126 ? -18.566 7.329 -17.515 1.00 96.69 126 LYS A C 1
ATOM 1026 O O . LYS A 1 126 ? -17.830 6.374 -17.742 1.00 96.69 126 LYS A O 1
ATOM 1031 N N . ASP A 1 127 ? -18.212 8.590 -17.739 1.00 96.06 127 ASP A N 1
ATOM 1032 C CA . ASP A 1 127 ? -16.918 8.964 -18.305 1.00 96.06 127 ASP A CA 1
ATOM 1033 C C . ASP A 1 127 ? -15.779 8.630 -17.329 1.00 96.06 127 ASP A C 1
ATOM 1035 O O . ASP A 1 127 ? -14.778 8.037 -17.730 1.00 96.06 127 ASP A O 1
ATOM 1039 N N . PHE A 1 128 ? -15.958 8.908 -16.034 1.00 97.06 128 PHE A N 1
ATOM 1040 C CA . PHE A 1 128 ? -15.003 8.534 -14.990 1.00 97.06 128 PHE A CA 1
ATOM 1041 C C . PHE A 1 128 ? -14.849 7.013 -14.856 1.00 97.06 128 PHE A C 1
ATOM 1043 O O . PHE A 1 128 ? -13.730 6.509 -14.797 1.00 97.06 128 PHE A O 1
ATOM 1050 N N . GLU A 1 129 ? -15.952 6.258 -14.856 1.00 95.81 129 GLU A N 1
ATOM 1051 C CA . GLU A 1 129 ? -15.921 4.792 -14.812 1.00 95.81 129 GLU A CA 1
ATOM 1052 C C . GLU A 1 129 ? -15.210 4.210 -16.044 1.00 95.81 129 GLU A C 1
ATOM 1054 O O . GLU A 1 129 ? -14.393 3.294 -15.920 1.00 95.81 129 GLU A O 1
ATOM 1059 N N . ALA A 1 130 ? -15.458 4.772 -17.232 1.00 95.75 130 ALA A N 1
ATOM 1060 C CA . ALA A 1 130 ? -14.775 4.376 -18.458 1.00 95.75 130 ALA A CA 1
ATOM 1061 C C . ALA A 1 130 ? -13.262 4.638 -18.379 1.00 95.75 130 ALA A C 1
ATOM 1063 O O . ALA A 1 130 ? -12.474 3.749 -18.711 1.00 95.75 130 ALA A O 1
ATOM 1064 N N . GLN A 1 131 ? -12.851 5.812 -17.887 1.00 95.38 131 GLN A N 1
ATOM 1065 C CA . GLN A 1 131 ? -11.440 6.149 -17.672 1.00 95.38 131 GLN A CA 1
ATOM 1066 C C . GLN A 1 131 ? -10.785 5.224 -16.641 1.00 95.38 131 GLN A C 1
ATOM 1068 O O . GLN A 1 131 ? -9.699 4.700 -16.886 1.00 95.38 131 GLN A O 1
ATOM 1073 N N . GLN A 1 132 ? -11.455 4.958 -15.518 1.00 94.62 132 GLN A N 1
ATOM 1074 C CA . GLN A 1 132 ? -10.957 4.057 -14.482 1.00 94.62 132 GLN A CA 1
ATOM 1075 C C . GLN A 1 132 ? -10.786 2.629 -15.017 1.00 94.62 132 GLN A C 1
ATOM 1077 O O . GLN A 1 132 ? -9.776 1.978 -14.747 1.00 94.62 132 GLN A O 1
ATOM 1082 N N . ALA A 1 133 ? -11.737 2.147 -15.820 1.00 94.19 133 ALA A N 1
ATOM 1083 C CA . ALA A 1 133 ? -11.645 0.842 -16.463 1.00 94.19 133 ALA A CA 1
ATOM 1084 C C . ALA A 1 133 ? -10.513 0.780 -17.503 1.00 94.19 133 ALA A C 1
ATOM 1086 O O . ALA A 1 133 ? -9.867 -0.259 -17.646 1.00 94.19 133 ALA A O 1
ATOM 1087 N N . GLU A 1 134 ? -10.262 1.864 -18.241 1.00 94.44 134 GLU A N 1
ATOM 1088 C CA . GLU A 1 134 ? -9.142 1.945 -19.180 1.00 94.44 134 GLU A CA 1
ATOM 1089 C C . GLU A 1 134 ? -7.792 1.943 -18.454 1.00 94.44 134 GLU A C 1
ATOM 1091 O O . GLU A 1 134 ? -6.899 1.187 -18.842 1.00 94.44 134 GLU A O 1
ATOM 1096 N N . LEU A 1 135 ? -7.655 2.728 -17.383 1.00 93.06 135 LEU A N 1
ATOM 1097 C CA . LEU A 1 135 ? -6.456 2.753 -16.542 1.00 93.06 135 LEU A CA 1
ATOM 1098 C C . LEU A 1 135 ? -6.186 1.377 -15.930 1.00 93.06 135 LEU A C 1
ATOM 1100 O O . LEU A 1 135 ? -5.110 0.826 -16.135 1.00 93.06 135 LEU A O 1
ATOM 1104 N N . ALA A 1 136 ? -7.195 0.747 -15.324 1.00 89.94 136 ALA A N 1
ATOM 1105 C CA . ALA A 1 136 ? -7.054 -0.591 -14.750 1.00 89.94 136 ALA A CA 1
ATOM 1106 C C . ALA A 1 136 ? -6.615 -1.642 -15.790 1.00 89.94 136 ALA A C 1
ATOM 1108 O O . ALA A 1 136 ? -5.823 -2.535 -15.484 1.00 89.94 136 ALA A O 1
ATOM 1109 N N . LYS A 1 137 ? -7.095 -1.539 -17.039 1.00 92.81 137 LYS A N 1
ATOM 1110 C CA . LYS A 1 137 ? -6.639 -2.403 -18.143 1.00 92.81 137 LYS A CA 1
ATOM 1111 C C . LYS A 1 137 ? -5.184 -2.130 -18.516 1.00 92.81 137 LYS A C 1
ATOM 1113 O O . LYS A 1 137 ? -4.437 -3.085 -18.719 1.00 92.81 137 LYS A O 1
ATOM 1118 N N . LYS A 1 138 ? -4.784 -0.858 -18.622 1.00 90.00 138 LYS A N 1
ATOM 1119 C CA . LYS A 1 138 ? -3.394 -0.473 -18.912 1.00 90.00 138 LYS A CA 1
ATOM 1120 C C . LYS A 1 138 ? -2.457 -0.982 -17.825 1.00 90.00 138 LYS A C 1
ATOM 1122 O O . LYS A 1 138 ? -1.470 -1.627 -18.159 1.00 90.00 138 LYS A O 1
ATOM 1127 N N . ASP A 1 139 ? -2.817 -0.801 -16.561 1.00 86.81 139 ASP A N 1
ATOM 1128 C CA . ASP A 1 139 ? -2.033 -1.264 -15.416 1.00 86.81 139 ASP A CA 1
ATOM 1129 C C . ASP A 1 139 ? -1.898 -2.788 -15.400 1.00 86.81 139 ASP A C 1
ATOM 1131 O O . ASP A 1 139 ? -0.810 -3.317 -15.171 1.00 86.81 139 ASP A O 1
ATOM 1135 N N . ALA A 1 140 ? -2.979 -3.514 -15.707 1.00 88.75 140 ALA A N 1
ATOM 1136 C CA . ALA A 1 140 ? -2.946 -4.971 -15.810 1.00 88.75 140 ALA A CA 1
ATOM 1137 C C . ALA A 1 140 ? -1.994 -5.447 -16.920 1.00 88.75 140 ALA A C 1
ATOM 1139 O O . ALA A 1 140 ? -1.155 -6.317 -16.679 1.00 88.75 140 ALA A O 1
ATOM 1140 N N . ILE A 1 141 ? -2.080 -4.844 -18.112 1.00 90.12 141 ILE A N 1
ATOM 1141 C CA . ILE A 1 141 ? -1.175 -5.144 -19.233 1.00 90.12 141 ILE A CA 1
ATOM 1142 C C . ILE A 1 141 ? 0.268 -4.818 -18.846 1.00 90.12 141 ILE A C 1
ATOM 1144 O O . ILE A 1 141 ? 1.176 -5.607 -19.101 1.00 90.12 141 ILE A O 1
ATOM 1148 N N . TYR A 1 142 ? 0.486 -3.668 -18.216 1.00 87.88 142 TYR A N 1
ATOM 1149 C CA . TYR A 1 142 ? 1.804 -3.193 -17.832 1.00 87.88 142 TYR A CA 1
ATOM 1150 C C . TYR A 1 142 ? 2.478 -4.114 -16.812 1.00 87.88 142 TYR A C 1
ATOM 1152 O O . TYR A 1 142 ? 3.634 -4.509 -16.984 1.00 87.88 142 TYR A O 1
ATOM 1160 N N . LYS A 1 143 ? 1.718 -4.538 -15.798 1.00 86.75 143 LYS A N 1
ATOM 1161 C CA . LYS A 1 143 ? 2.154 -5.473 -14.757 1.00 86.75 143 LYS A CA 1
ATOM 1162 C C . LYS A 1 143 ? 2.529 -6.848 -15.314 1.00 86.75 143 LYS A C 1
ATOM 1164 O O . LYS A 1 143 ? 3.406 -7.505 -14.757 1.00 86.75 143 LYS A O 1
ATOM 1169 N N . GLU A 1 144 ? 1.897 -7.287 -16.401 1.00 88.94 144 GLU A N 1
ATOM 1170 C CA . GLU A 1 144 ? 2.243 -8.538 -17.087 1.00 88.94 144 GLU A CA 1
ATOM 1171 C C . GLU A 1 144 ? 3.434 -8.372 -18.047 1.00 88.94 144 GLU A C 1
ATOM 1173 O O . GLU A 1 144 ? 4.312 -9.238 -18.123 1.00 88.94 144 GLU A O 1
ATOM 1178 N N . LEU A 1 145 ? 3.486 -7.256 -18.780 1.00 91.25 145 LEU A N 1
ATOM 1179 C CA . LEU A 1 145 ? 4.469 -7.032 -19.834 1.00 91.25 145 LEU A CA 1
ATOM 1180 C C . LEU A 1 145 ? 5.863 -6.720 -19.280 1.00 91.25 145 LEU A C 1
ATOM 1182 O O . LEU A 1 145 ? 6.840 -7.260 -19.800 1.00 91.25 145 LEU A O 1
ATOM 1186 N N . LEU A 1 146 ? 5.969 -5.900 -18.228 1.00 90.44 146 LEU A N 1
ATOM 1187 C CA . LEU A 1 146 ? 7.262 -5.491 -17.667 1.00 90.44 146 LEU A CA 1
ATOM 1188 C C . LEU A 1 146 ? 8.145 -6.684 -17.247 1.00 90.44 146 LEU A C 1
ATOM 1190 O O . LEU A 1 146 ? 9.271 -6.768 -17.740 1.00 90.44 146 LEU A O 1
ATOM 1194 N N . PRO A 1 147 ? 7.673 -7.660 -16.439 1.00 91.69 147 PRO A N 1
ATOM 1195 C CA . PRO A 1 147 ? 8.492 -8.817 -16.064 1.00 91.69 147 PRO A CA 1
ATOM 1196 C C . PRO A 1 147 ? 8.883 -9.694 -17.259 1.00 91.69 147 PRO A C 1
ATOM 1198 O O . PRO A 1 147 ? 9.926 -10.349 -17.254 1.00 91.69 147 PRO A O 1
ATOM 1201 N N . ARG A 1 148 ? 8.043 -9.740 -18.301 1.00 92.94 148 ARG A N 1
ATOM 1202 C CA . ARG A 1 148 ? 8.354 -10.470 -19.534 1.00 92.94 148 ARG A CA 1
ATOM 1203 C C . ARG A 1 148 ? 9.443 -9.760 -20.338 1.00 92.94 148 ARG A C 1
ATOM 1205 O O . ARG A 1 148 ? 10.331 -10.431 -20.859 1.00 92.94 148 ARG A O 1
ATOM 1212 N N . MET A 1 149 ? 9.381 -8.431 -20.432 1.00 91.62 149 MET A N 1
ATOM 1213 C CA . MET A 1 149 ? 10.417 -7.617 -21.070 1.00 91.62 149 MET A CA 1
ATOM 1214 C C . MET A 1 149 ? 11.745 -7.724 -20.323 1.00 91.62 149 MET A C 1
ATOM 1216 O O . MET A 1 149 ? 12.772 -7.930 -20.963 1.00 91.62 149 MET A O 1
ATOM 1220 N N . GLU A 1 150 ? 11.714 -7.664 -18.990 1.00 92.12 150 GLU A N 1
ATOM 1221 C CA . GLU A 1 150 ? 12.895 -7.842 -18.142 1.00 92.12 150 GLU A CA 1
ATOM 1222 C C . GLU A 1 150 ? 13.584 -9.180 -18.434 1.00 92.12 150 GLU A C 1
ATOM 1224 O O . GLU A 1 150 ? 14.752 -9.193 -18.811 1.00 92.12 150 GLU A O 1
ATOM 1229 N N . LYS A 1 151 ? 12.842 -10.294 -18.378 1.00 93.19 151 LYS A N 1
ATOM 1230 C CA . LYS A 1 151 ? 13.380 -11.635 -18.666 1.00 93.19 151 LYS A CA 1
ATOM 1231 C C . LYS A 1 151 ? 13.915 -11.781 -20.091 1.00 93.19 151 LYS A C 1
ATOM 1233 O O . LYS A 1 151 ? 14.891 -12.492 -20.312 1.00 93.19 151 LYS A O 1
ATOM 1238 N N . SER A 1 152 ? 13.270 -11.138 -21.067 1.00 91.81 152 SER A N 1
ATOM 1239 C CA . SER A 1 152 ? 13.742 -11.147 -22.457 1.00 91.81 152 SER A CA 1
ATOM 1240 C C . SER A 1 152 ? 15.091 -10.438 -22.583 1.00 91.81 152 SER A C 1
ATOM 1242 O O . SER A 1 152 ? 16.021 -10.987 -23.167 1.00 91.81 152 SER A O 1
ATOM 1244 N N . LEU A 1 153 ? 15.209 -9.241 -22.004 1.00 91.88 153 LEU A N 1
ATOM 1245 C CA . LEU A 1 153 ? 16.438 -8.448 -22.025 1.00 91.88 153 LEU A CA 1
ATOM 1246 C C . LEU A 1 153 ? 17.557 -9.105 -21.210 1.00 91.88 153 LEU A C 1
ATOM 1248 O O . LEU A 1 153 ? 18.704 -9.094 -21.646 1.00 91.88 153 LEU A O 1
ATOM 1252 N N . GLU A 1 154 ? 17.233 -9.725 -20.074 1.00 92.81 154 GLU A N 1
ATOM 1253 C CA . GLU A 1 154 ? 18.179 -10.501 -19.267 1.00 92.81 154 GLU A CA 1
ATOM 1254 C C . GLU A 1 154 ? 18.788 -11.654 -20.081 1.00 92.81 154 GLU A C 1
ATOM 1256 O O . GLU A 1 154 ? 20.007 -11.823 -20.105 1.00 92.81 154 GLU A O 1
ATOM 1261 N N . GLY A 1 155 ? 17.960 -12.401 -20.819 1.00 90.62 155 GLY A N 1
ATOM 1262 C CA . GLY A 1 155 ? 18.428 -13.477 -21.696 1.00 90.62 155 GLY A CA 1
ATOM 1263 C C . GLY A 1 155 ? 19.290 -12.988 -22.866 1.00 90.62 155 GLY A C 1
ATOM 1264 O O . GLY A 1 155 ? 20.242 -13.663 -23.259 1.00 90.62 155 GLY A O 1
ATOM 1265 N N . GLU A 1 156 ? 18.992 -11.811 -23.421 1.00 88.75 156 GLU A N 1
ATOM 1266 C CA . GLU A 1 156 ? 19.820 -11.194 -24.463 1.00 88.75 156 GLU A CA 1
ATOM 1267 C C . GLU A 1 156 ? 21.164 -10.692 -23.923 1.00 88.75 156 GLU A C 1
ATOM 1269 O O . GLU A 1 156 ? 22.184 -10.859 -24.589 1.00 88.75 156 GLU A O 1
ATOM 1274 N N . LEU A 1 157 ? 21.180 -10.112 -22.721 1.00 89.19 157 LEU A N 1
ATOM 1275 C CA . LEU A 1 157 ? 22.397 -9.628 -22.065 1.00 89.19 157 LEU A CA 1
ATOM 1276 C C . LEU A 1 157 ? 23.292 -10.770 -21.571 1.00 89.19 157 LEU A C 1
ATOM 1278 O O . LEU A 1 157 ? 24.509 -10.614 -21.548 1.00 89.19 157 LEU A O 1
ATOM 1282 N N . ALA A 1 158 ? 22.712 -11.920 -21.214 1.00 87.69 158 ALA A N 1
ATOM 1283 C CA . ALA A 1 158 ? 23.465 -13.109 -20.819 1.00 87.69 158 ALA A CA 1
ATOM 1284 C C . ALA A 1 158 ? 24.308 -13.697 -21.968 1.00 87.69 158 ALA A C 1
ATOM 1286 O O . ALA A 1 158 ? 25.320 -14.350 -21.718 1.00 87.69 158 ALA A O 1
ATOM 1287 N N . ASN A 1 159 ? 23.912 -13.460 -23.223 1.00 82.62 159 ASN A N 1
ATOM 1288 C CA . ASN A 1 159 ? 24.641 -13.899 -24.413 1.00 82.62 159 ASN A CA 1
ATOM 1289 C C . ASN A 1 159 ? 25.589 -12.797 -24.910 1.00 82.62 159 ASN A C 1
ATOM 1291 O O . ASN A 1 159 ? 25.435 -12.273 -26.013 1.00 82.62 159 ASN A O 1
ATOM 1295 N N . GLU A 1 160 ? 26.559 -12.426 -24.076 1.00 83.38 160 GLU A N 1
ATOM 1296 C CA . GLU A 1 160 ? 27.548 -11.400 -24.414 1.00 83.38 160 GLU A CA 1
ATOM 1297 C C . GLU A 1 160 ? 28.492 -11.883 -25.542 1.00 83.38 160 GLU A C 1
ATOM 1299 O O . GLU A 1 160 ? 29.075 -12.968 -25.430 1.00 83.38 160 GLU A O 1
ATOM 1304 N N . PRO A 1 161 ? 28.662 -11.112 -26.639 1.00 84.06 161 PRO A N 1
ATOM 1305 C CA . PRO A 1 161 ? 29.635 -11.426 -27.683 1.00 84.06 161 PRO A CA 1
ATOM 1306 C C . PRO A 1 161 ? 31.075 -11.421 -27.156 1.00 84.06 161 PRO A C 1
ATOM 1308 O O . PRO A 1 161 ? 31.424 -10.630 -26.281 1.00 84.06 161 PRO A O 1
ATOM 1311 N N . ASP A 1 162 ? 31.957 -12.232 -27.751 1.00 87.56 162 ASP A N 1
ATOM 1312 C CA . ASP A 1 162 ? 33.397 -12.109 -27.497 1.00 87.56 162 ASP A CA 1
ATOM 1313 C C . ASP A 1 162 ? 33.925 -10.808 -28.122 1.00 87.56 162 ASP A C 1
ATOM 1315 O O . ASP A 1 162 ? 34.333 -10.745 -29.287 1.00 87.56 162 ASP A O 1
ATOM 1319 N N . TRP A 1 163 ? 33.906 -9.747 -27.318 1.00 89.12 163 TRP A N 1
ATOM 1320 C CA . TRP A 1 163 ? 34.342 -8.409 -27.697 1.00 89.12 163 TRP A CA 1
ATOM 1321 C C . TRP A 1 163 ? 35.776 -8.362 -28.205 1.00 89.12 163 TRP A C 1
ATOM 1323 O O . TRP A 1 163 ? 36.091 -7.529 -29.055 1.00 89.12 163 TRP A O 1
ATOM 1333 N N . LYS A 1 164 ? 36.650 -9.234 -27.688 1.00 89.88 164 LYS A N 1
ATOM 1334 C CA . LYS A 1 164 ? 38.060 -9.256 -28.068 1.00 89.88 164 LYS A CA 1
ATOM 1335 C C . LYS A 1 164 ? 38.218 -9.858 -29.460 1.00 89.88 164 LYS A C 1
ATOM 1337 O O . LYS A 1 164 ? 38.869 -9.250 -30.306 1.00 89.88 164 LYS A O 1
ATOM 1342 N N . ALA A 1 165 ? 37.570 -10.993 -29.717 1.00 91.31 165 ALA A N 1
ATOM 1343 C CA . ALA A 1 165 ? 37.576 -11.615 -31.038 1.00 91.31 165 ALA A CA 1
ATOM 1344 C C . ALA A 1 165 ? 36.910 -10.721 -32.100 1.00 91.31 165 ALA A C 1
ATOM 1346 O O . ALA A 1 165 ? 37.398 -10.626 -33.229 1.00 91.31 165 ALA A O 1
ATOM 1347 N N . LEU A 1 166 ? 35.827 -10.021 -31.745 1.00 90.69 166 LEU A N 1
ATOM 1348 C CA . LEU A 1 166 ? 35.140 -9.100 -32.654 1.00 90.69 166 LEU A CA 1
ATOM 1349 C C . LEU A 1 166 ? 35.996 -7.868 -32.975 1.00 90.69 166 LEU A C 1
ATOM 1351 O O . LEU A 1 166 ? 36.081 -7.469 -34.129 1.00 90.69 166 LEU A O 1
ATOM 1355 N N . TYR A 1 167 ? 36.687 -7.309 -31.979 1.00 91.62 167 TYR A N 1
ATOM 1356 C CA . TYR A 1 167 ? 37.605 -6.187 -32.184 1.00 91.62 167 TYR A CA 1
ATOM 1357 C C . TYR A 1 167 ? 38.800 -6.556 -33.077 1.00 91.62 167 TYR A C 1
ATOM 1359 O O . TYR A 1 167 ? 39.208 -5.760 -33.918 1.00 91.62 167 TYR A O 1
ATOM 1367 N N . GLU A 1 168 ? 39.356 -7.761 -32.910 1.00 92.44 168 GLU A N 1
ATOM 1368 C CA . GLU A 1 168 ? 40.487 -8.248 -33.712 1.00 92.44 168 GLU A CA 1
ATOM 1369 C C . GLU A 1 168 ? 40.090 -8.606 -35.159 1.00 92.44 168 GLU A C 1
ATOM 1371 O O . GLU A 1 168 ? 40.918 -8.478 -36.062 1.00 92.44 168 GLU A O 1
ATOM 1376 N N . SER A 1 169 ? 38.844 -9.037 -35.394 1.00 93.38 169 SER A N 1
ATOM 1377 C CA . SER A 1 169 ? 38.360 -9.459 -36.720 1.00 93.38 169 SER A CA 1
ATOM 1378 C C . SER A 1 169 ? 37.683 -8.346 -37.528 1.00 93.38 169 SER A C 1
ATOM 1380 O O . SER A 1 169 ? 37.947 -8.234 -38.725 1.00 93.38 169 SER A O 1
ATOM 1382 N N . ASP A 1 170 ? 36.843 -7.515 -36.900 1.00 92.69 170 ASP A N 1
ATOM 1383 C CA . ASP A 1 170 ? 36.143 -6.390 -37.533 1.00 92.69 170 ASP A CA 1
ATOM 1384 C C . ASP A 1 170 ? 35.916 -5.227 -36.534 1.00 92.69 170 ASP A C 1
ATOM 1386 O O . ASP A 1 170 ? 34.903 -5.175 -35.821 1.00 92.69 170 ASP A O 1
ATOM 1390 N N . PRO A 1 171 ? 36.825 -4.230 -36.512 1.00 88.62 171 PRO A N 1
ATOM 1391 C CA . PRO A 1 171 ? 36.704 -3.060 -35.643 1.00 88.62 171 PRO A CA 1
ATOM 1392 C C . PRO A 1 171 ? 35.444 -2.209 -35.874 1.00 88.62 171 PRO A C 1
ATOM 1394 O O . PRO A 1 171 ? 35.023 -1.495 -34.966 1.00 88.62 171 PRO A O 1
ATOM 1397 N N . ILE A 1 172 ? 34.836 -2.250 -37.067 1.00 91.38 172 ILE A N 1
ATOM 1398 C CA . ILE A 1 172 ? 33.620 -1.478 -37.372 1.00 91.38 172 ILE A CA 1
ATOM 1399 C C . ILE A 1 172 ? 32.395 -2.204 -36.811 1.00 91.38 172 ILE A C 1
ATOM 1401 O O . ILE A 1 172 ? 31.534 -1.572 -36.192 1.00 91.38 172 ILE A O 1
ATOM 1405 N N . ALA A 1 173 ? 32.318 -3.526 -36.991 1.00 89.31 173 ALA A N 1
ATOM 1406 C CA . ALA A 1 173 ? 31.266 -4.338 -36.382 1.00 89.31 173 ALA A CA 1
ATOM 1407 C C . ALA A 1 173 ? 31.308 -4.260 -34.850 1.00 89.31 173 ALA A C 1
ATOM 1409 O O . ALA A 1 173 ? 30.255 -4.159 -34.225 1.00 89.31 173 ALA A O 1
ATOM 1410 N N . TYR A 1 174 ? 32.506 -4.204 -34.256 1.00 92.50 174 TYR A N 1
ATOM 1411 C CA . TYR A 1 174 ? 32.682 -4.014 -32.816 1.00 92.50 174 TYR A CA 1
ATOM 1412 C C . TYR A 1 174 ? 31.930 -2.794 -32.273 1.00 92.50 174 TYR A C 1
ATOM 1414 O O . TYR A 1 174 ? 31.198 -2.921 -31.294 1.00 92.50 174 TYR A O 1
ATOM 1422 N N . VAL A 1 175 ? 32.089 -1.621 -32.898 1.00 92.31 175 VAL A N 1
ATOM 1423 C CA . VAL A 1 175 ? 31.439 -0.386 -32.423 1.00 92.31 175 VAL A CA 1
ATOM 1424 C C . VAL A 1 175 ? 29.920 -0.527 -32.483 1.00 92.31 175 VAL A C 1
ATOM 1426 O O . VAL A 1 175 ? 29.244 -0.251 -31.498 1.00 92.31 175 VAL A O 1
ATOM 1429 N N . ARG A 1 176 ? 29.388 -1.049 -33.596 1.00 91.44 176 ARG A N 1
ATOM 1430 C CA . ARG A 1 176 ? 27.944 -1.254 -33.768 1.00 91.44 176 ARG A CA 1
ATOM 1431 C C . ARG A 1 176 ? 27.367 -2.214 -32.727 1.00 91.44 176 ARG A C 1
ATOM 1433 O O . ARG A 1 176 ? 26.364 -1.894 -32.101 1.00 91.44 176 ARG A O 1
ATOM 1440 N N . GLU A 1 177 ? 27.982 -3.381 -32.548 1.00 90.44 177 GLU A N 1
ATOM 1441 C CA . GLU A 1 177 ? 27.501 -4.386 -31.590 1.00 90.44 177 GLU A CA 1
ATOM 1442 C C . GLU A 1 177 ? 27.614 -3.888 -30.149 1.00 90.44 177 GLU A C 1
ATOM 1444 O O . GLU A 1 177 ? 26.727 -4.127 -29.332 1.00 90.44 177 GLU A O 1
ATOM 1449 N N . LYS A 1 178 ? 28.673 -3.135 -29.839 1.00 91.31 178 LYS A N 1
ATOM 1450 C CA . LYS A 1 178 ? 28.844 -2.515 -28.527 1.00 91.31 178 LYS A CA 1
ATOM 1451 C C . LYS A 1 178 ? 27.782 -1.457 -28.254 1.00 91.31 178 LYS A C 1
ATOM 1453 O O . LYS A 1 178 ? 27.248 -1.425 -27.148 1.00 91.31 178 LYS A O 1
ATOM 1458 N N . ASP A 1 179 ? 27.450 -0.627 -29.237 1.00 92.62 179 ASP A N 1
ATOM 1459 C CA . ASP A 1 179 ? 26.384 0.368 -29.110 1.00 92.62 179 ASP A CA 1
ATOM 1460 C C . ASP A 1 179 ? 25.023 -0.308 -28.903 1.00 92.62 179 ASP A C 1
ATOM 1462 O O . ASP A 1 179 ? 24.302 0.050 -27.972 1.00 92.62 179 ASP A O 1
ATOM 1466 N N . LEU A 1 180 ? 24.712 -1.352 -29.680 1.00 91.75 180 LEU A N 1
ATOM 1467 C CA . LEU A 1 180 ? 23.488 -2.144 -29.505 1.00 91.75 180 LEU A CA 1
ATOM 1468 C C . LEU A 1 180 ? 23.426 -2.815 -28.127 1.00 91.75 180 LEU A C 1
ATOM 1470 O O . LEU A 1 180 ? 22.381 -2.813 -27.478 1.00 91.75 180 LEU A O 1
ATOM 1474 N N . PHE A 1 181 ? 24.534 -3.382 -27.654 1.00 92.62 181 PHE A N 1
ATOM 1475 C CA . PHE A 1 181 ? 24.599 -4.006 -26.335 1.00 92.62 181 PHE A CA 1
ATOM 1476 C C . PHE A 1 181 ? 24.437 -2.981 -25.207 1.00 92.62 181 PHE A C 1
ATOM 1478 O O . PHE A 1 181 ? 23.701 -3.225 -24.249 1.00 92.62 181 PHE A O 1
ATOM 1485 N N . ASN A 1 182 ? 25.063 -1.809 -25.335 1.00 93.12 182 ASN A N 1
ATOM 1486 C CA . ASN A 1 182 ? 24.877 -0.706 -24.397 1.00 93.12 182 ASN A CA 1
ATOM 1487 C C . ASN A 1 182 ? 23.419 -0.232 -24.382 1.00 93.12 182 ASN A C 1
ATOM 1489 O O . ASN A 1 182 ? 22.855 -0.064 -23.305 1.00 93.12 182 ASN A O 1
ATOM 1493 N N . GLU A 1 183 ? 22.779 -0.089 -25.544 1.00 93.56 183 GLU A N 1
ATOM 1494 C CA . GLU A 1 183 ? 21.362 0.274 -25.641 1.00 93.56 183 GLU A CA 1
ATOM 1495 C C . GLU A 1 183 ? 20.469 -0.753 -24.927 1.00 93.56 183 GLU A C 1
ATOM 1497 O O . GLU A 1 183 ? 19.585 -0.381 -24.153 1.00 93.56 183 GLU A O 1
ATOM 1502 N N . LYS A 1 184 ? 20.721 -2.054 -25.123 1.00 92.38 184 LYS A N 1
ATOM 1503 C CA . LYS A 1 184 ? 20.005 -3.126 -24.409 1.00 92.38 184 LYS A CA 1
ATOM 1504 C C . LYS A 1 184 ? 20.220 -3.050 -22.901 1.00 92.38 184 LYS A C 1
ATOM 1506 O O . LYS A 1 184 ? 19.266 -3.208 -22.141 1.00 92.38 184 LYS A O 1
ATOM 1511 N N . LYS A 1 185 ? 21.450 -2.778 -22.462 1.00 93.81 185 LYS A N 1
ATOM 1512 C CA . LYS A 1 185 ? 21.796 -2.630 -21.045 1.00 93.81 185 LYS A CA 1
ATOM 1513 C C . LYS A 1 185 ? 21.086 -1.437 -20.408 1.00 93.81 185 LYS A C 1
ATOM 1515 O O . LYS A 1 185 ? 20.580 -1.563 -19.296 1.00 93.81 185 LYS A O 1
ATOM 1520 N N . GLU A 1 186 ? 21.014 -0.305 -21.101 1.00 95.06 186 GLU A N 1
ATOM 1521 C CA . GLU A 1 186 ? 20.279 0.873 -20.629 1.00 95.06 186 GLU A CA 1
ATOM 1522 C C . GLU A 1 186 ? 18.767 0.610 -20.581 1.00 95.06 186 GLU A C 1
ATOM 1524 O O . GLU A 1 186 ? 18.129 0.903 -19.570 1.00 95.06 186 GLU A O 1
ATOM 1529 N N . LYS A 1 187 ? 18.196 -0.050 -21.601 1.00 93.38 187 LYS A N 1
ATOM 1530 C CA . LYS A 1 187 ? 16.787 -0.487 -21.578 1.00 93.38 187 LYS A CA 1
ATOM 1531 C C . LYS A 1 187 ? 16.493 -1.428 -20.411 1.00 93.38 187 LYS A C 1
ATOM 1533 O O . LYS A 1 187 ? 15.473 -1.272 -19.749 1.00 93.38 187 LYS A O 1
ATOM 1538 N N . PHE A 1 188 ? 17.382 -2.380 -20.137 1.00 94.31 188 PHE A N 1
ATOM 1539 C CA . PHE A 1 188 ? 17.233 -3.308 -19.018 1.00 94.31 188 PHE A CA 1
ATOM 1540 C C . PHE A 1 188 ? 17.222 -2.577 -17.673 1.00 94.31 188 PHE A C 1
ATOM 1542 O O . PHE A 1 188 ? 16.312 -2.786 -16.874 1.00 94.31 188 PHE A O 1
ATOM 1549 N N . LYS A 1 189 ? 18.166 -1.654 -17.451 1.00 94.81 189 LYS A N 1
ATOM 1550 C CA . LYS A 1 189 ? 18.178 -0.811 -16.244 1.00 94.81 189 LYS A CA 1
ATOM 1551 C C . LYS A 1 189 ? 16.900 0.013 -16.102 1.00 94.81 189 LYS A C 1
ATOM 1553 O O . LYS A 1 189 ? 16.370 0.103 -15.001 1.00 94.81 189 LYS A O 1
ATOM 1558 N N . ALA A 1 190 ? 16.402 0.594 -17.196 1.00 93.56 190 ALA A N 1
ATOM 1559 C CA . ALA A 1 190 ? 15.165 1.370 -17.180 1.00 93.56 190 ALA A CA 1
ATOM 1560 C C . ALA A 1 190 ? 13.959 0.503 -16.778 1.00 93.56 190 ALA A C 1
ATOM 1562 O O . ALA A 1 190 ? 13.184 0.900 -15.914 1.00 93.56 190 ALA A O 1
ATOM 1563 N N . VAL A 1 191 ? 13.841 -0.707 -1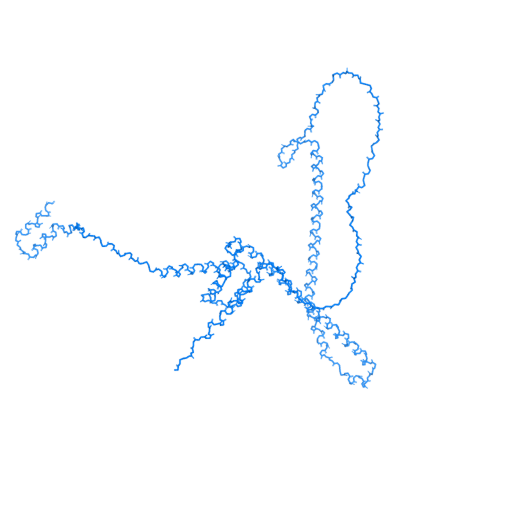7.338 1.00 92.94 191 VAL A N 1
ATOM 1564 C CA . VAL A 1 191 ? 12.784 -1.667 -16.971 1.00 92.94 191 VAL A CA 1
ATOM 1565 C C . VAL A 1 191 ? 12.880 -2.071 -15.495 1.00 92.94 191 VAL A C 1
ATOM 1567 O O . VAL A 1 191 ? 11.857 -2.112 -14.814 1.00 92.94 191 VAL A O 1
ATOM 1570 N N . GLN A 1 192 ? 14.086 -2.317 -14.975 1.00 92.75 192 GLN A N 1
ATOM 1571 C CA . GLN A 1 192 ? 14.275 -2.645 -13.558 1.00 92.75 192 GLN A CA 1
ATOM 1572 C C . GLN A 1 192 ? 13.912 -1.487 -12.627 1.00 92.75 192 GLN A C 1
ATOM 1574 O O . GLN A 1 192 ? 13.229 -1.698 -11.627 1.00 92.75 192 GLN A O 1
ATOM 1579 N N . ALA A 1 193 ? 14.336 -0.265 -12.955 1.00 94.12 193 ALA A N 1
ATOM 1580 C CA . ALA A 1 193 ? 13.997 0.921 -12.173 1.00 94.12 193 ALA A CA 1
ATOM 1581 C C . ALA A 1 193 ? 12.476 1.131 -12.111 1.00 94.12 193 ALA A C 1
ATOM 1583 O O . ALA A 1 193 ? 11.919 1.425 -11.055 1.00 94.12 193 ALA A O 1
ATOM 1584 N N . GLU A 1 194 ? 11.794 0.910 -13.230 1.00 91.62 194 GLU A N 1
ATOM 1585 C CA . GLU A 1 194 ? 10.348 1.057 -13.343 1.00 91.62 194 GLU A CA 1
ATOM 1586 C C . GLU A 1 194 ? 9.585 -0.035 -12.574 1.00 91.62 194 GLU A C 1
ATOM 1588 O O . GLU A 1 194 ? 8.602 0.250 -11.887 1.00 91.62 194 GLU A O 1
ATOM 1593 N N . GLN A 1 195 ? 10.076 -1.279 -12.600 1.00 90.88 195 GLN A N 1
ATOM 1594 C CA . GLN A 1 195 ? 9.540 -2.367 -11.779 1.00 90.88 195 GLN A CA 1
ATOM 1595 C C . GLN A 1 195 ? 9.711 -2.079 -10.280 1.00 90.88 195 GLN A C 1
ATOM 1597 O O . GLN A 1 195 ? 8.772 -2.276 -9.505 1.00 90.88 195 GLN A O 1
ATOM 1602 N N . GLN A 1 196 ? 10.880 -1.582 -9.870 1.00 92.75 196 GLN A N 1
ATOM 1603 C CA . GLN A 1 196 ? 11.133 -1.184 -8.484 1.00 92.75 196 GLN A CA 1
ATOM 1604 C C . GLN A 1 196 ? 10.225 -0.028 -8.056 1.00 92.75 196 GLN A C 1
ATOM 1606 O O . GLN A 1 196 ? 9.651 -0.084 -6.967 1.00 92.75 196 GLN A O 1
ATOM 1611 N N . ARG A 1 197 ? 10.028 0.982 -8.918 1.00 92.62 197 ARG A N 1
ATOM 1612 C CA . ARG A 1 197 ? 9.090 2.085 -8.660 1.00 92.62 197 ARG A CA 1
ATOM 1613 C C . ARG A 1 197 ? 7.678 1.558 -8.422 1.00 92.62 197 ARG A C 1
ATOM 1615 O O . ARG A 1 197 ? 7.067 1.909 -7.418 1.00 92.62 197 ARG A O 1
ATOM 1622 N N . LEU A 1 198 ? 7.186 0.684 -9.303 1.00 89.56 198 LEU A N 1
ATOM 1623 C CA . LEU A 1 198 ? 5.845 0.108 -9.193 1.00 89.56 198 LEU A CA 1
ATOM 1624 C C . LEU A 1 198 ? 5.685 -0.733 -7.918 1.00 89.56 198 LEU A C 1
ATOM 1626 O O . LEU A 1 198 ? 4.650 -0.676 -7.256 1.00 89.56 198 LEU A O 1
ATOM 1630 N N . GLN A 1 199 ? 6.710 -1.501 -7.542 1.00 91.06 199 GLN A N 1
ATOM 1631 C CA . GLN A 1 199 ? 6.696 -2.263 -6.295 1.00 91.06 199 GLN A CA 1
ATOM 1632 C C . GLN A 1 199 ? 6.641 -1.337 -5.075 1.00 91.06 199 GLN A C 1
ATOM 1634 O O . GLN A 1 199 ? 5.862 -1.587 -4.154 1.00 91.06 199 GLN A O 1
ATOM 1639 N N . GLN A 1 200 ? 7.434 -0.264 -5.075 1.00 93.88 200 GLN A N 1
ATOM 1640 C CA . GLN A 1 200 ? 7.435 0.723 -4.000 1.00 93.88 200 GLN A CA 1
ATOM 1641 C C . GLN A 1 200 ? 6.074 1.418 -3.882 1.00 93.88 200 GLN A C 1
ATOM 1643 O O . GLN A 1 200 ? 5.550 1.533 -2.778 1.00 93.88 200 GLN A O 1
ATOM 1648 N N . GLU A 1 201 ? 5.473 1.814 -5.003 1.00 92.12 201 GLU A N 1
ATOM 1649 C CA . GLU A 1 201 ? 4.137 2.415 -5.056 1.00 92.12 201 GLU A CA 1
ATOM 1650 C C . GLU A 1 201 ? 3.049 1.458 -4.541 1.00 92.12 201 GLU A C 1
ATOM 1652 O O . GLU A 1 201 ? 2.164 1.845 -3.776 1.00 92.12 201 GLU A O 1
ATOM 1657 N N . GLN A 1 202 ? 3.143 0.168 -4.876 1.00 90.75 202 GLN A N 1
ATOM 1658 C CA . GLN A 1 202 ? 2.221 -0.835 -4.347 1.00 90.75 202 GLN A CA 1
ATOM 1659 C C . GLN A 1 202 ? 2.381 -1.009 -2.827 1.00 90.75 202 GLN A C 1
ATOM 1661 O O . GLN A 1 202 ? 1.397 -1.226 -2.118 1.00 90.75 202 GLN A O 1
ATOM 1666 N N . LEU A 1 203 ? 3.607 -0.943 -2.304 1.00 94.25 203 LEU A N 1
ATOM 1667 C CA . LEU A 1 203 ? 3.860 -1.029 -0.864 1.00 94.25 203 LEU A CA 1
ATOM 1668 C C . LEU A 1 203 ? 3.338 0.207 -0.125 1.00 94.25 203 LEU A C 1
ATOM 1670 O O . LEU A 1 203 ? 2.691 0.054 0.910 1.00 94.25 203 LEU A O 1
ATOM 1674 N N . THR A 1 204 ? 3.565 1.411 -0.653 1.00 95.31 204 THR A N 1
ATOM 1675 C CA . THR A 1 204 ? 3.073 2.652 -0.036 1.00 95.31 204 THR A CA 1
ATOM 1676 C C . THR A 1 204 ? 1.549 2.726 -0.064 1.00 95.31 204 THR A C 1
ATOM 1678 O O . THR A 1 204 ? 0.949 3.064 0.957 1.00 95.31 204 THR A O 1
ATOM 1681 N N . SER A 1 205 ? 0.913 2.340 -1.175 1.00 93.62 205 SER A N 1
ATOM 1682 C CA . SER A 1 205 ? -0.548 2.270 -1.287 1.00 93.62 205 SER A CA 1
ATOM 1683 C C . SER A 1 205 ? -1.152 1.291 -0.272 1.00 93.62 205 SER A C 1
ATOM 1685 O O . SER A 1 205 ? -2.023 1.671 0.511 1.00 93.62 205 SER A O 1
ATOM 1687 N N . GLN A 1 206 ? -0.613 0.070 -0.172 1.00 92.50 206 GLN A N 1
ATOM 1688 C CA . GLN A 1 206 ? -1.061 -0.910 0.828 1.00 92.50 206 GLN A CA 1
ATOM 1689 C C . GLN A 1 206 ? -0.875 -0.405 2.265 1.00 92.50 206 GLN A C 1
ATOM 1691 O O . GLN A 1 206 ? -1.757 -0.580 3.103 1.00 92.50 206 GLN A O 1
ATOM 1696 N N . GLN A 1 207 ? 0.248 0.250 2.572 1.00 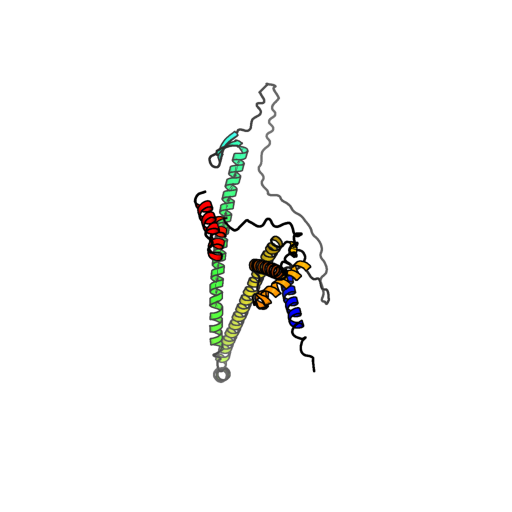91.62 207 GLN A N 1
ATOM 1697 C CA . GLN A 1 207 ? 0.457 0.846 3.893 1.00 91.62 207 GLN A CA 1
ATOM 1698 C C . GLN A 1 207 ? -0.550 1.963 4.184 1.00 91.62 207 GLN A C 1
ATOM 1700 O O . GLN A 1 207 ? -1.037 2.057 5.308 1.00 91.62 207 GLN A O 1
ATOM 1705 N N . ALA A 1 208 ? -0.887 2.795 3.196 1.00 94.69 208 ALA A N 1
ATOM 1706 C CA . ALA A 1 208 ? -1.894 3.840 3.347 1.00 94.69 208 ALA A CA 1
ATOM 1707 C C . ALA A 1 208 ? -3.298 3.255 3.578 1.00 94.69 208 ALA A C 1
ATOM 1709 O O . ALA A 1 208 ? -4.037 3.761 4.422 1.00 94.69 208 ALA A O 1
ATOM 1710 N N . GLU A 1 209 ? -3.660 2.175 2.882 1.00 92.19 209 GLU A N 1
ATOM 1711 C CA . GLU A 1 209 ? -4.917 1.454 3.113 1.00 92.19 209 GLU A CA 1
ATOM 1712 C C . GLU A 1 209 ? -4.979 0.837 4.512 1.00 92.19 209 GLU A C 1
ATOM 1714 O O . GLU A 1 209 ? -5.989 0.987 5.201 1.00 92.19 209 GLU A O 1
ATOM 1719 N N . ILE A 1 210 ? -3.891 0.208 4.969 1.00 90.88 210 ILE A N 1
ATOM 1720 C CA . ILE A 1 210 ? -3.797 -0.337 6.329 1.00 90.88 210 ILE A CA 1
ATOM 1721 C C . ILE A 1 210 ? -3.950 0.782 7.361 1.00 90.88 210 ILE A C 1
ATOM 1723 O O . ILE A 1 210 ? -4.750 0.637 8.279 1.00 90.88 210 ILE A O 1
ATOM 1727 N N . LYS A 1 211 ? -3.250 1.914 7.198 1.00 91.00 211 LYS A N 1
ATOM 1728 C CA . LYS A 1 211 ? -3.382 3.073 8.099 1.00 91.00 211 LYS A CA 1
ATOM 1729 C C . LYS A 1 211 ? -4.831 3.549 8.186 1.00 91.00 211 LYS A C 1
ATOM 1731 O O . LYS A 1 211 ? -5.376 3.606 9.280 1.00 91.00 211 LYS A O 1
ATOM 1736 N N . LYS A 1 212 ? -5.498 3.757 7.044 1.00 92.44 212 LYS A N 1
ATOM 1737 C CA . LYS A 1 212 ? -6.920 4.147 7.002 1.00 92.44 212 LYS A CA 1
ATOM 1738 C C . LYS A 1 212 ? -7.828 3.136 7.704 1.00 92.44 212 LYS A C 1
ATOM 1740 O O . LYS A 1 212 ? -8.733 3.528 8.439 1.00 92.44 212 LYS A O 1
ATOM 1745 N N . ALA A 1 213 ? -7.612 1.841 7.469 1.00 90.25 213 ALA A N 1
ATOM 1746 C CA . ALA A 1 213 ? -8.393 0.784 8.103 1.00 90.25 213 ALA A CA 1
ATOM 1747 C C . ALA A 1 213 ? -8.201 0.774 9.625 1.00 90.25 213 ALA A C 1
ATOM 1749 O O . ALA A 1 213 ? -9.163 0.564 10.367 1.00 90.25 213 ALA A O 1
ATOM 1750 N N . VAL A 1 214 ? -6.979 1.036 10.087 1.00 89.81 214 VAL A N 1
ATOM 1751 C CA . VAL A 1 214 ? -6.681 1.110 11.511 1.00 89.81 214 VAL A CA 1
ATOM 1752 C C . VAL A 1 214 ? -7.237 2.385 12.135 1.00 89.81 214 VAL A C 1
ATOM 1754 O O . VAL A 1 214 ? -7.902 2.277 13.155 1.00 89.81 214 VAL A O 1
ATOM 1757 N N . ASP A 1 215 ? -7.093 3.554 11.515 1.00 90.81 215 ASP A N 1
ATOM 1758 C CA . ASP A 1 215 ? -7.691 4.802 12.008 1.00 90.81 215 ASP A CA 1
ATOM 1759 C C . ASP A 1 215 ? -9.211 4.667 12.169 1.00 90.81 215 ASP A C 1
ATOM 1761 O O . ASP A 1 215 ? -9.781 5.007 13.210 1.00 90.81 215 ASP A O 1
ATOM 1765 N N . PHE A 1 216 ? -9.873 4.075 11.171 1.00 91.75 216 PHE A N 1
ATOM 1766 C CA . PHE A 1 216 ? -11.293 3.740 11.247 1.00 91.75 216 PHE A CA 1
ATOM 1767 C C . PHE A 1 216 ? -11.591 2.751 12.386 1.00 91.75 216 PHE A C 1
ATOM 1769 O O . PHE A 1 216 ? -12.541 2.930 13.154 1.00 91.75 216 PHE A O 1
ATOM 1776 N N . GLY A 1 217 ? -10.768 1.710 12.520 1.00 90.38 217 GLY A N 1
ATOM 1777 C CA . GLY A 1 217 ? -10.879 0.732 13.594 1.00 90.38 217 GLY A CA 1
ATOM 1778 C C . GLY A 1 217 ? -10.712 1.350 14.982 1.00 90.38 217 GLY A C 1
ATOM 1779 O O . GLY A 1 217 ? -11.472 1.025 15.891 1.00 90.38 217 GLY A O 1
ATOM 1780 N N . ASN A 1 218 ? -9.783 2.287 15.131 1.00 87.62 218 ASN A N 1
ATOM 1781 C CA . ASN A 1 218 ? -9.492 3.015 16.358 1.00 87.62 218 ASN A CA 1
ATOM 1782 C C . ASN A 1 218 ? -10.681 3.878 16.782 1.00 87.62 218 ASN A C 1
ATOM 1784 O O . ASN A 1 218 ? -11.093 3.824 17.941 1.00 87.62 218 ASN A O 1
ATOM 1788 N N . GLN A 1 219 ? -11.300 4.596 15.838 1.00 90.81 219 GLN A N 1
ATOM 1789 C CA . GLN A 1 219 ? -12.531 5.351 16.092 1.00 90.81 219 GLN A CA 1
ATOM 1790 C C . GLN A 1 219 ? -13.649 4.434 16.602 1.00 90.81 219 GLN A C 1
ATOM 1792 O O . GLN A 1 219 ? -14.246 4.694 17.649 1.00 90.81 219 GLN A O 1
ATOM 1797 N N . LYS A 1 220 ? -13.887 3.305 15.920 1.00 92.25 220 LYS A N 1
ATOM 1798 C CA . LYS A 1 220 ? -14.907 2.330 16.336 1.00 92.25 220 LYS A CA 1
ATOM 1799 C C . LYS A 1 220 ? -14.593 1.664 17.668 1.00 92.25 220 LYS A C 1
ATOM 1801 O O . LYS A 1 220 ? -15.504 1.359 18.438 1.00 92.25 220 LYS A O 1
ATOM 1806 N N . LEU A 1 221 ? -13.317 1.473 17.971 1.00 89.62 221 LEU A N 1
ATOM 1807 C CA . LEU A 1 221 ? -12.884 0.910 19.237 1.00 89.62 221 LEU A CA 1
ATOM 1808 C C . LEU A 1 221 ? -13.113 1.873 20.402 1.00 89.62 221 LEU A C 1
ATOM 1810 O O . LEU A 1 221 ? -13.554 1.430 21.457 1.00 89.62 221 LEU A O 1
ATOM 1814 N N . LEU A 1 222 ? -12.877 3.173 20.214 1.00 90.19 222 LEU A N 1
ATOM 1815 C CA . LEU A 1 222 ? -13.156 4.200 21.224 1.00 90.19 222 LEU A CA 1
ATOM 1816 C C . LEU A 1 222 ? -14.661 4.421 21.441 1.00 90.19 222 LEU A C 1
ATOM 1818 O O . LEU A 1 222 ? -15.073 4.728 22.561 1.00 90.19 222 LEU A O 1
ATOM 1822 N N . GLU A 1 223 ? -15.486 4.239 20.403 1.00 91.56 223 GLU A N 1
ATOM 1823 C CA . GLU A 1 223 ? -16.951 4.203 20.533 1.00 91.56 223 GLU A CA 1
ATOM 1824 C C . GLU A 1 223 ? -17.410 3.003 21.384 1.00 91.56 223 GLU A C 1
ATOM 1826 O O . GLU A 1 223 ? -18.240 3.159 22.280 1.00 91.56 223 GLU A O 1
ATOM 1831 N N . ALA A 1 224 ? -16.861 1.808 21.130 1.00 91.44 224 ALA A N 1
ATOM 1832 C CA . ALA A 1 224 ? -17.233 0.577 21.832 1.00 91.44 224 ALA A CA 1
ATOM 1833 C C . ALA A 1 224 ? -16.622 0.460 23.241 1.00 91.44 224 ALA A C 1
ATOM 1835 O O . ALA A 1 224 ? -17.231 -0.126 24.139 1.00 91.44 224 ALA A O 1
ATOM 1836 N N . VAL A 1 225 ? -15.423 1.012 23.447 1.00 90.06 225 VAL A N 1
ATOM 1837 C CA . VAL A 1 225 ? -14.672 0.982 24.708 1.00 90.06 225 VAL A CA 1
ATOM 1838 C C . VAL A 1 225 ? -14.248 2.405 25.099 1.00 90.06 225 VAL A C 1
ATOM 1840 O O . VAL A 1 225 ? -13.086 2.785 24.939 1.00 90.06 225 VAL A O 1
ATOM 1843 N N . PRO A 1 226 ? -15.162 3.208 25.675 1.00 90.50 226 PRO A N 1
ATOM 1844 C CA . PRO A 1 226 ? -14.868 4.594 26.048 1.00 90.50 226 PRO A CA 1
ATOM 1845 C C . PRO A 1 226 ? -13.771 4.735 27.111 1.00 90.50 226 PRO A C 1
ATOM 1847 O O . PRO A 1 226 ? -13.133 5.780 27.203 1.00 90.50 226 PRO A O 1
ATOM 1850 N N . GLU A 1 227 ? -13.530 3.686 27.905 1.00 89.00 227 GLU A N 1
ATOM 1851 C CA . GLU A 1 227 ? -12.468 3.628 28.921 1.00 89.00 227 GLU A CA 1
ATOM 1852 C C . GLU A 1 227 ? -11.066 3.783 28.312 1.00 89.00 227 GLU A C 1
ATOM 1854 O O . GLU A 1 227 ? -10.142 4.219 28.993 1.00 89.00 227 GLU A O 1
ATOM 1859 N N . TRP A 1 228 ? -10.902 3.471 27.022 1.00 88.56 228 TRP A N 1
ATOM 1860 C CA . TRP A 1 228 ? -9.622 3.581 26.318 1.00 88.56 228 TRP A CA 1
ATOM 1861 C C . TRP A 1 228 ? -9.302 4.996 25.831 1.00 88.56 228 TRP A C 1
ATOM 1863 O O . TRP A 1 228 ? -8.236 5.205 25.258 1.00 88.56 228 TRP A O 1
ATOM 1873 N N . LYS A 1 229 ? -10.175 5.977 26.100 1.00 88.50 229 LYS A N 1
ATOM 1874 C CA . LYS A 1 229 ? -9.832 7.400 25.957 1.00 88.50 229 LYS A CA 1
ATOM 1875 C C . LYS A 1 229 ? -8.713 7.819 26.914 1.00 88.50 229 LYS A C 1
ATOM 1877 O O . LYS A 1 229 ? -7.976 8.747 26.606 1.00 88.50 229 LYS A O 1
ATOM 1882 N N . ASP A 1 230 ? -8.574 7.143 28.058 1.00 91.31 230 ASP A N 1
ATOM 1883 C CA . ASP A 1 230 ? -7.404 7.297 28.924 1.00 91.31 230 ASP A CA 1
ATOM 1884 C C . ASP A 1 230 ? -6.281 6.372 28.436 1.00 91.31 230 ASP A C 1
ATOM 1886 O O . ASP A 1 230 ? -6.378 5.140 28.521 1.00 91.31 230 ASP A O 1
ATOM 1890 N N . ALA A 1 231 ? -5.190 6.976 27.960 1.00 86.19 231 ALA A N 1
ATOM 1891 C CA . ALA A 1 231 ? -4.018 6.270 27.450 1.00 86.19 231 ALA A CA 1
ATOM 1892 C C . ALA A 1 231 ? -3.441 5.266 28.466 1.00 86.19 231 ALA A C 1
ATOM 1894 O O . ALA A 1 231 ? -3.029 4.164 28.092 1.00 86.19 231 ALA A O 1
ATOM 1895 N N . ASN A 1 232 ? -3.480 5.578 29.767 1.00 90.44 232 ASN A N 1
ATOM 1896 C CA . ASN A 1 232 ? -2.948 4.695 30.806 1.00 90.44 232 ASN A CA 1
ATOM 1897 C C . ASN A 1 232 ? -3.798 3.435 30.991 1.00 90.44 232 ASN A C 1
ATOM 1899 O O . ASN A 1 232 ? -3.263 2.350 31.248 1.00 90.44 232 ASN A O 1
ATOM 1903 N N . VAL A 1 233 ? -5.123 3.574 30.901 1.00 89.00 233 VAL A N 1
ATOM 1904 C CA . VAL A 1 233 ? -6.063 2.449 30.998 1.00 89.00 233 VAL A CA 1
ATOM 1905 C C . VAL A 1 233 ? -5.948 1.589 29.748 1.00 89.00 233 VAL A C 1
ATOM 1907 O O . VAL A 1 233 ? -5.758 0.376 29.860 1.00 89.00 233 VAL A O 1
ATOM 1910 N N . ALA A 1 234 ? -5.948 2.224 28.573 1.00 86.69 234 ALA A N 1
ATOM 1911 C CA . ALA A 1 234 ? -5.781 1.550 27.295 1.00 86.69 234 ALA A CA 1
ATOM 1912 C C . ALA A 1 234 ? -4.494 0.712 27.266 1.00 86.69 234 ALA A C 1
ATOM 1914 O O . ALA A 1 234 ? -4.538 -0.471 26.935 1.00 86.69 234 ALA A O 1
ATOM 1915 N N . LEU A 1 235 ? -3.354 1.278 27.672 1.00 86.56 235 LEU A N 1
ATOM 1916 C CA . LEU A 1 235 ? -2.066 0.580 27.664 1.00 86.56 235 LEU A CA 1
ATOM 1917 C C . LEU A 1 235 ? -2.051 -0.630 28.611 1.00 86.56 235 LEU A C 1
ATOM 1919 O O . LEU A 1 235 ? -1.586 -1.711 28.238 1.00 86.56 235 LEU A O 1
ATOM 1923 N N . LYS A 1 236 ? -2.608 -0.493 29.821 1.00 90.31 236 LYS A N 1
ATOM 1924 C CA . LYS A 1 236 ? -2.703 -1.601 30.787 1.00 90.31 236 LYS A CA 1
ATOM 1925 C C . LYS A 1 236 ? -3.604 -2.732 30.292 1.00 90.31 236 LYS A C 1
ATOM 1927 O O . LYS A 1 236 ? -3.250 -3.906 30.455 1.00 90.31 236 LYS A O 1
ATOM 1932 N N . GLU A 1 237 ? -4.754 -2.404 29.704 1.00 89.56 237 GLU A N 1
ATOM 1933 C CA . GLU A 1 237 ? -5.659 -3.410 29.143 1.00 89.56 237 GLU A CA 1
ATOM 1934 C C . GLU A 1 237 ? -5.040 -4.088 27.923 1.00 89.56 237 GLU A C 1
ATOM 1936 O O . GLU A 1 237 ? -4.974 -5.315 27.900 1.00 89.56 237 GLU A O 1
ATOM 1941 N N . LYS A 1 238 ? -4.474 -3.331 26.976 1.00 87.94 238 LYS A N 1
ATOM 1942 C CA . LYS A 1 238 ? -3.783 -3.872 25.792 1.00 87.94 238 LYS A CA 1
ATOM 1943 C C . LYS A 1 238 ? -2.669 -4.845 26.177 1.00 87.94 238 LYS A C 1
ATOM 1945 O O . LYS A 1 238 ? -2.623 -5.962 25.669 1.00 87.94 238 LYS A O 1
ATOM 1950 N N . GLN A 1 239 ? -1.831 -4.488 27.151 1.00 90.00 239 GLN A N 1
ATOM 1951 C CA . GLN A 1 239 ? -0.799 -5.387 27.680 1.00 90.00 239 GLN A CA 1
ATOM 1952 C C . GLN A 1 239 ? -1.378 -6.661 28.309 1.00 90.00 239 GLN A C 1
ATOM 1954 O O . GLN A 1 239 ? -0.777 -7.734 28.227 1.00 90.00 239 GLN A O 1
ATOM 1959 N N . SER A 1 240 ? -2.527 -6.555 28.974 1.00 91.06 240 SER A N 1
ATOM 1960 C CA . SER A 1 240 ? -3.190 -7.696 29.611 1.00 91.06 240 SER A CA 1
ATOM 1961 C C . SER A 1 240 ? -3.858 -8.615 28.588 1.00 91.06 240 SER A C 1
ATOM 1963 O O . SER A 1 240 ? -3.810 -9.836 28.748 1.00 91.06 240 SER A O 1
ATOM 1965 N N . ILE A 1 241 ? -4.427 -8.039 27.529 1.00 90.44 241 ILE A N 1
ATOM 1966 C CA . ILE A 1 241 ? -4.998 -8.750 26.386 1.00 90.44 241 ILE A CA 1
ATOM 1967 C C . ILE A 1 241 ? -3.889 -9.468 25.612 1.00 90.44 241 ILE A C 1
ATOM 1969 O O . ILE A 1 241 ? -4.022 -10.660 25.356 1.00 90.44 241 ILE A O 1
ATOM 1973 N N . ALA A 1 242 ? -2.765 -8.801 25.332 1.00 90.19 242 ALA A N 1
ATOM 1974 C CA . ALA A 1 242 ? -1.611 -9.410 24.669 1.00 90.19 242 ALA A CA 1
ATOM 1975 C C . ALA A 1 242 ? -1.056 -10.603 25.467 1.00 90.19 242 ALA A C 1
ATOM 1977 O O . ALA A 1 242 ? -0.849 -11.679 24.911 1.00 90.19 242 ALA A O 1
ATOM 1978 N N . LYS A 1 243 ? -0.907 -10.466 26.794 1.00 91.31 243 LYS A N 1
ATOM 1979 C CA . LYS A 1 243 ? -0.543 -11.594 27.674 1.00 91.31 243 LYS A CA 1
ATOM 1980 C C . LYS A 1 243 ? -1.541 -12.738 27.592 1.00 91.31 243 LYS A C 1
ATOM 1982 O O . LYS A 1 243 ? -1.147 -13.891 27.540 1.00 91.31 243 LYS A O 1
ATOM 1987 N N . TYR A 1 244 ? -2.836 -12.437 27.589 1.00 92.31 244 TYR A N 1
ATOM 1988 C CA . TYR A 1 244 ? -3.865 -13.463 27.465 1.00 92.31 244 TYR A CA 1
ATOM 1989 C C . TYR A 1 244 ? -3.811 -14.186 26.114 1.00 92.31 244 TYR A C 1
ATOM 1991 O O . TYR A 1 244 ? -3.910 -15.414 26.084 1.00 92.31 244 TYR A O 1
ATOM 1999 N N . ALA A 1 245 ? -3.606 -13.448 25.024 1.00 92.06 245 ALA A N 1
ATOM 2000 C CA . ALA A 1 245 ? -3.447 -14.011 23.690 1.00 92.06 245 ALA A CA 1
ATOM 2001 C C . ALA A 1 245 ? -2.221 -14.937 23.608 1.00 92.06 245 ALA A C 1
ATOM 2003 O O . ALA A 1 245 ? -2.342 -16.055 23.113 1.00 92.06 245 ALA A O 1
ATOM 2004 N N . MET A 1 246 ? -1.081 -14.536 24.176 1.00 92.44 246 MET A N 1
ATOM 2005 C CA . MET A 1 246 ? 0.120 -15.379 24.216 1.00 92.44 246 MET A CA 1
ATOM 2006 C C . MET A 1 246 ? -0.042 -16.582 25.158 1.00 92.44 246 MET A C 1
ATOM 2008 O O . MET A 1 246 ? 0.067 -17.728 24.734 1.00 92.44 246 MET A O 1
ATOM 2012 N N . ASP A 1 247 ? -0.360 -16.343 26.433 1.00 91.50 247 ASP A N 1
ATOM 2013 C CA . ASP A 1 247 ? -0.291 -17.367 27.485 1.00 91.50 247 ASP A CA 1
ATOM 2014 C C . ASP A 1 247 ? -1.434 -18.391 27.420 1.00 91.50 247 ASP A C 1
ATOM 2016 O O . ASP A 1 247 ? -1.292 -19.518 27.899 1.00 91.50 247 ASP A O 1
ATOM 2020 N N . VAL A 1 248 ? -2.611 -17.989 26.924 1.00 91.19 248 VAL A N 1
ATOM 2021 C CA . VAL A 1 248 ? -3.827 -18.822 26.970 1.00 91.19 248 VAL A CA 1
ATOM 2022 C C . VAL A 1 248 ? -4.255 -19.297 25.593 1.00 91.19 248 VAL A C 1
ATOM 2024 O O . VAL A 1 248 ? -4.715 -20.432 25.474 1.00 91.19 248 VAL A O 1
ATOM 2027 N N . LEU A 1 249 ? -4.149 -18.437 24.579 1.00 90.38 249 LEU A N 1
ATOM 2028 C CA . LEU A 1 249 ? -4.550 -18.768 23.211 1.00 90.38 249 LEU A CA 1
ATOM 2029 C C . LEU A 1 249 ? -3.373 -19.266 22.355 1.00 90.38 249 LEU A C 1
ATOM 2031 O O . LEU A 1 249 ? -3.617 -19.934 21.357 1.00 90.38 249 LEU A O 1
ATOM 2035 N N . GLY A 1 250 ? -2.125 -19.021 22.773 1.00 91.50 250 GLY A N 1
ATOM 2036 C CA . GLY A 1 250 ? -0.925 -19.521 22.101 1.00 91.50 250 GLY A CA 1
ATOM 2037 C C . GLY A 1 250 ? -0.485 -18.697 20.891 1.00 91.50 250 GLY A C 1
ATOM 2038 O O . GLY A 1 250 ? 0.263 -19.215 20.068 1.00 91.50 250 GLY A O 1
ATOM 2039 N N . TYR A 1 251 ? -0.944 -17.448 20.771 1.00 91.94 251 TYR A N 1
ATOM 2040 C CA . TYR A 1 251 ? -0.486 -16.547 19.713 1.00 91.94 251 TYR A CA 1
ATOM 2041 C C . TYR A 1 251 ? 0.984 -16.172 19.902 1.00 91.94 251 TYR A C 1
ATOM 2043 O O . TYR A 1 251 ? 1.455 -15.970 21.025 1.00 91.94 251 TYR A O 1
ATOM 2051 N N . SER A 1 252 ? 1.688 -16.018 18.788 1.00 91.31 252 SER A N 1
ATOM 2052 C CA . SER A 1 252 ? 2.995 -15.371 18.752 1.00 91.31 252 SER A CA 1
ATOM 2053 C C . SER A 1 252 ? 2.859 -13.847 18.821 1.00 91.31 252 SER A C 1
ATOM 2055 O O . SER A 1 252 ? 1.803 -13.270 18.558 1.00 91.31 252 SER A O 1
ATOM 2057 N N . GLN A 1 253 ? 3.951 -13.175 19.179 1.00 84.31 253 GLN A N 1
ATOM 2058 C CA . GLN A 1 253 ? 3.983 -11.716 19.258 1.00 84.31 253 GLN A CA 1
ATOM 2059 C C . GLN A 1 253 ? 3.776 -11.062 17.884 1.00 84.31 253 GLN A C 1
ATOM 2061 O O . GLN A 1 253 ? 3.050 -10.076 17.788 1.00 84.31 253 GLN A O 1
ATOM 2066 N N . ASP A 1 254 ? 4.345 -11.641 16.826 1.00 87.25 254 ASP A N 1
ATOM 2067 C CA . ASP A 1 254 ? 4.191 -11.136 15.460 1.00 87.25 254 ASP A CA 1
ATOM 2068 C C . ASP A 1 254 ? 2.735 -11.208 14.991 1.00 87.25 254 ASP A C 1
ATOM 2070 O O . ASP A 1 254 ? 2.233 -10.253 14.402 1.00 87.25 254 ASP A O 1
ATOM 2074 N N . GLU A 1 255 ? 2.020 -12.286 15.323 1.00 86.38 255 GLU A N 1
ATOM 2075 C CA . GLU A 1 255 ? 0.594 -12.409 15.010 1.00 86.38 255 GLU A CA 1
ATOM 2076 C C . GLU A 1 255 ? -0.245 -11.366 15.748 1.00 86.38 255 GLU A C 1
ATOM 2078 O O . GLU A 1 255 ? -1.160 -10.806 15.154 1.00 86.38 255 GLU A O 1
ATOM 2083 N N . ILE A 1 256 ? 0.076 -11.069 17.013 1.00 85.69 256 ILE A N 1
ATOM 2084 C CA . ILE A 1 256 ? -0.613 -10.030 17.795 1.00 85.69 256 ILE A CA 1
ATOM 2085 C C . ILE A 1 256 ? -0.341 -8.643 17.203 1.00 85.69 256 ILE A C 1
ATOM 2087 O O . ILE A 1 256 ? -1.261 -7.833 17.092 1.00 85.69 256 ILE A O 1
ATOM 2091 N N . ASN A 1 257 ? 0.901 -8.376 16.795 1.00 81.81 257 ASN A N 1
ATOM 2092 C CA . ASN A 1 257 ? 1.300 -7.101 16.199 1.00 81.81 257 ASN A CA 1
ATOM 2093 C C . ASN A 1 257 ? 0.668 -6.873 14.813 1.00 81.81 257 ASN A C 1
ATOM 2095 O O . ASN A 1 257 ? 0.516 -5.730 14.390 1.00 81.81 257 ASN A O 1
ATOM 2099 N N . GLN A 1 258 ? 0.289 -7.943 14.111 1.00 84.94 258 GLN A N 1
ATOM 2100 C CA . GLN A 1 258 ? -0.383 -7.883 12.809 1.00 84.94 258 GLN A CA 1
ATOM 2101 C C . GLN A 1 258 ? -1.918 -7.797 12.915 1.00 84.94 258 GLN A C 1
ATOM 2103 O O . GLN A 1 258 ? -2.608 -7.775 11.893 1.00 84.94 258 GLN A O 1
ATOM 2108 N N . VAL A 1 259 ? -2.491 -7.739 14.125 1.00 83.69 259 VAL A N 1
ATOM 2109 C CA . VAL A 1 259 ? -3.943 -7.572 14.299 1.00 83.69 259 VAL A CA 1
ATOM 2110 C C . VAL A 1 259 ? -4.336 -6.110 14.082 1.00 83.69 259 VAL A C 1
ATOM 2112 O O . VAL A 1 259 ? -4.405 -5.318 15.018 1.00 83.69 259 VAL A O 1
ATOM 2115 N N . TYR A 1 260 ? -4.641 -5.768 12.831 1.00 79.25 260 TYR A N 1
ATOM 2116 C CA . TYR A 1 260 ? -5.146 -4.445 12.436 1.00 79.25 260 TYR A CA 1
ATOM 2117 C C . TYR A 1 260 ? -6.672 -4.311 12.568 1.00 79.25 260 TYR A C 1
ATOM 2119 O O . TYR A 1 260 ? -7.209 -3.208 12.614 1.00 79.25 260 TYR A O 1
ATOM 2127 N N . ASP A 1 261 ? -7.393 -5.434 12.619 1.00 88.06 261 ASP A N 1
ATOM 2128 C CA . ASP A 1 261 ? -8.853 -5.439 12.681 1.00 88.06 261 ASP A CA 1
ATOM 2129 C C . ASP A 1 261 ? -9.349 -5.193 14.114 1.00 88.06 261 ASP A C 1
ATOM 2131 O O . ASP A 1 261 ? -9.187 -6.031 15.010 1.00 88.06 261 ASP A O 1
ATOM 2135 N N . TYR A 1 262 ? -10.031 -4.065 14.320 1.00 88.75 262 TYR A N 1
ATOM 2136 C CA . TYR A 1 262 ? -10.621 -3.705 15.611 1.00 88.75 262 TYR A CA 1
ATOM 2137 C C . TYR A 1 262 ? -11.606 -4.763 16.139 1.00 88.75 262 TYR A C 1
ATOM 2139 O O . TYR A 1 262 ? -11.746 -4.926 17.352 1.00 88.75 262 TYR A O 1
ATOM 2147 N N . ARG A 1 263 ? -12.268 -5.525 15.256 1.00 90.62 263 ARG A N 1
ATOM 2148 C CA . ARG A 1 263 ? -13.214 -6.588 15.635 1.00 90.62 263 ARG A CA 1
ATOM 2149 C C . ARG A 1 263 ? -12.501 -7.748 16.316 1.00 90.62 263 ARG A C 1
ATOM 2151 O O . ARG A 1 263 ? -13.010 -8.294 17.294 1.00 90.62 263 ARG A O 1
ATOM 2158 N N . ALA A 1 264 ? -11.315 -8.105 15.825 1.00 89.38 264 ALA A N 1
ATOM 2159 C CA . ALA A 1 264 ? -10.493 -9.142 16.437 1.00 89.38 264 ALA A CA 1
ATOM 2160 C C . ALA A 1 264 ? -10.026 -8.705 17.831 1.00 89.38 264 ALA A C 1
ATOM 2162 O O . ALA A 1 264 ? -10.104 -9.483 18.783 1.00 89.38 264 ALA A O 1
ATOM 2163 N N . LEU A 1 265 ? -9.632 -7.438 17.980 1.00 87.75 265 LEU A N 1
ATOM 2164 C CA . LEU A 1 265 ? -9.232 -6.884 19.270 1.00 87.75 265 LEU A CA 1
ATOM 2165 C C . LEU A 1 265 ? -10.386 -6.830 20.283 1.00 87.75 265 LEU A C 1
ATOM 2167 O O . LEU A 1 265 ? -10.185 -7.185 21.444 1.00 87.75 265 LEU A O 1
ATOM 2171 N N . LEU A 1 266 ? -11.597 -6.460 19.852 1.00 90.75 266 LEU A N 1
ATOM 2172 C CA . LEU A 1 266 ? -12.801 -6.530 20.689 1.00 90.75 266 LEU A CA 1
ATOM 2173 C C . LEU A 1 266 ? -13.070 -7.963 21.164 1.00 90.75 266 LEU A C 1
ATOM 2175 O O . LEU A 1 266 ? -13.245 -8.192 22.359 1.00 90.75 266 LEU A O 1
ATOM 2179 N N . GLY A 1 267 ? -13.005 -8.944 20.259 1.00 90.94 267 GLY A N 1
ATOM 2180 C CA . GLY A 1 267 ? -13.159 -10.355 20.618 1.00 90.94 267 GLY A CA 1
ATOM 2181 C C . GLY A 1 267 ? -12.097 -10.844 21.611 1.00 90.94 267 GLY A C 1
ATOM 2182 O O . GLY A 1 267 ? -12.415 -11.573 22.555 1.00 90.94 267 GLY A O 1
ATOM 2183 N N . LEU A 1 268 ? -10.841 -10.413 21.450 1.00 90.75 268 LEU A N 1
ATOM 2184 C CA . LEU A 1 268 ? -9.759 -10.716 22.391 1.00 90.75 268 LEU A CA 1
ATOM 2185 C C . LEU A 1 268 ? -9.983 -10.061 23.760 1.00 90.75 268 LEU A C 1
ATOM 2187 O O . LEU A 1 268 ? -9.755 -10.710 24.786 1.00 90.75 268 LEU A O 1
ATOM 2191 N N . ARG A 1 269 ? -10.462 -8.810 23.793 1.00 91.12 269 ARG A N 1
ATOM 2192 C CA . ARG A 1 269 ? -10.829 -8.110 25.031 1.00 91.12 269 ARG A CA 1
ATOM 21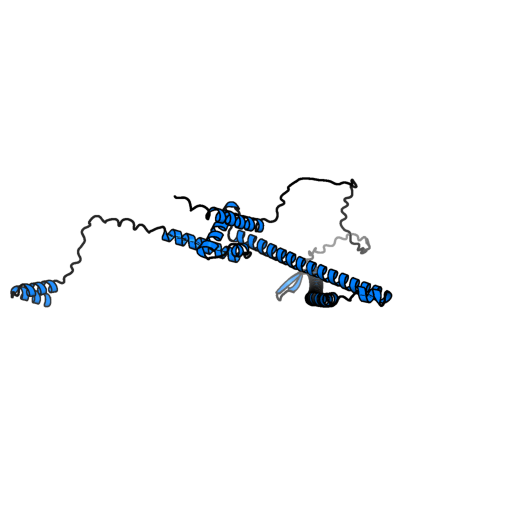93 C C . ARG A 1 269 ? -11.946 -8.842 25.764 1.00 91.12 269 ARG A C 1
ATOM 2195 O O . ARG A 1 269 ? -11.801 -9.132 26.951 1.00 91.12 269 ARG A O 1
ATOM 2202 N N . ASP A 1 270 ? -13.015 -9.203 25.066 1.00 92.25 270 ASP A N 1
ATOM 2203 C CA . ASP A 1 270 ? -14.145 -9.924 25.654 1.00 92.25 270 ASP A CA 1
ATOM 2204 C C . ASP A 1 270 ? -13.710 -11.299 26.175 1.00 92.25 270 ASP A C 1
ATOM 2206 O O . ASP A 1 270 ? -14.015 -11.676 27.311 1.00 92.25 270 ASP A O 1
ATOM 2210 N N . GLY A 1 271 ? -12.913 -12.031 25.392 1.00 92.88 271 GLY A N 1
ATOM 2211 C CA . GLY A 1 271 ? -12.318 -13.301 25.807 1.00 92.88 271 GLY A CA 1
ATOM 2212 C C . GLY A 1 271 ? -11.475 -13.167 27.079 1.00 92.88 271 GLY A C 1
ATOM 2213 O O . GLY A 1 271 ? -11.610 -13.974 28.009 1.00 92.88 271 GLY A O 1
ATOM 2214 N N . TRP A 1 272 ? -10.660 -12.114 27.166 1.00 93.50 272 TRP A N 1
ATOM 2215 C CA . TRP A 1 272 ? -9.866 -11.793 28.348 1.00 93.50 272 TRP A CA 1
ATOM 2216 C C . TRP A 1 272 ? -10.740 -11.456 29.566 1.00 93.50 272 TRP A C 1
ATOM 2218 O O . TRP A 1 272 ? -10.534 -12.038 30.636 1.00 93.50 272 TRP A O 1
ATOM 2228 N N . LEU A 1 273 ? -11.760 -10.604 29.419 1.00 92.12 273 LEU A N 1
ATOM 2229 C CA . LEU A 1 273 ? -12.706 -10.264 30.491 1.00 92.12 273 LEU A CA 1
ATOM 2230 C C . LEU A 1 273 ? -13.438 -11.517 31.005 1.00 92.12 273 LEU A C 1
ATOM 2232 O O . LEU A 1 273 ? -13.512 -11.775 32.214 1.00 92.12 273 LEU A O 1
ATOM 2236 N N . HIS A 1 274 ? -13.910 -12.376 30.100 1.00 92.25 274 HIS A N 1
ATOM 2237 C CA . HIS A 1 274 ? -14.516 -13.661 30.452 1.00 92.25 274 HIS A CA 1
ATOM 2238 C C . HIS A 1 274 ? -13.527 -14.616 31.133 1.00 92.25 274 HIS A C 1
ATOM 2240 O O . HIS A 1 274 ? -13.885 -15.384 32.033 1.00 92.25 274 HIS A O 1
ATOM 2246 N N . TYR A 1 275 ? -12.260 -14.601 30.734 1.00 91.50 275 TYR A N 1
ATOM 2247 C CA . TYR A 1 275 ? -11.225 -15.387 31.390 1.00 91.50 275 TYR A CA 1
ATOM 2248 C C . TYR A 1 275 ? -10.938 -14.894 32.814 1.00 91.50 275 TYR A C 1
ATOM 2250 O O . TYR A 1 275 ? -10.844 -15.711 33.740 1.00 91.50 275 TYR A O 1
ATOM 2258 N N . GLN A 1 276 ? -10.861 -13.577 33.018 1.00 88.31 276 GLN A N 1
ATOM 2259 C CA . GLN A 1 276 ? -10.663 -12.975 34.335 1.00 88.31 276 GLN A CA 1
ATOM 2260 C C . GLN A 1 276 ? -11.826 -13.268 35.283 1.00 88.31 276 GLN A C 1
ATOM 2262 O O . GLN A 1 276 ? -11.598 -13.724 36.407 1.00 88.31 276 GLN A O 1
ATOM 2267 N N . THR A 1 277 ? -13.067 -13.096 34.824 1.00 88.62 277 THR A N 1
ATOM 2268 C CA . THR A 1 277 ? -14.265 -13.403 35.622 1.00 88.62 277 THR A CA 1
ATOM 2269 C C . THR A 1 277 ? -14.317 -14.884 36.006 1.00 88.62 277 THR A C 1
ATOM 2271 O O . THR A 1 277 ? -14.502 -15.206 37.182 1.00 88.62 277 THR A O 1
ATOM 2274 N N . ARG A 1 278 ? -14.032 -15.812 35.078 1.00 88.00 278 ARG A N 1
ATOM 2275 C CA . ARG A 1 278 ? -13.933 -17.252 35.395 1.00 88.00 278 ARG A CA 1
ATOM 2276 C C . ARG A 1 278 ? -12.834 -17.559 36.414 1.00 88.00 278 ARG A C 1
ATOM 2278 O O . ARG A 1 278 ? -13.050 -18.374 37.313 1.00 88.00 278 ARG A O 1
ATOM 2285 N N . LYS A 1 279 ? -11.661 -16.928 36.305 1.00 84.25 279 LYS A N 1
ATOM 2286 C CA . LYS A 1 279 ? -10.579 -17.071 37.295 1.00 84.25 279 LYS A CA 1
ATOM 2287 C C . LYS A 1 279 ? -10.987 -16.532 38.667 1.00 84.25 279 LYS A C 1
ATOM 2289 O O . LYS A 1 279 ? -10.696 -17.180 39.670 1.00 84.25 279 LYS A O 1
ATOM 2294 N N . ALA A 1 280 ? -11.668 -15.390 38.723 1.00 81.69 280 ALA A N 1
ATOM 2295 C CA . ALA A 1 280 ? -12.146 -14.794 39.968 1.00 81.69 280 ALA A CA 1
ATOM 2296 C C . ALA A 1 280 ? -13.193 -15.681 40.664 1.00 81.69 280 ALA A C 1
ATOM 2298 O O . ALA A 1 280 ? -13.098 -15.900 41.871 1.00 81.69 280 ALA A O 1
ATOM 2299 N N . ILE A 1 281 ? -14.126 -16.270 39.906 1.00 78.38 281 ILE A N 1
ATOM 2300 C CA . ILE A 1 281 ? -15.123 -17.216 40.433 1.00 78.38 281 ILE A CA 1
ATOM 2301 C C . ILE A 1 281 ? -14.443 -18.475 40.983 1.00 78.38 281 ILE A C 1
ATOM 2303 O O . ILE A 1 281 ? -14.763 -18.907 42.084 1.00 78.38 281 ILE A O 1
ATOM 2307 N N . LYS A 1 282 ? -13.454 -19.039 40.275 1.00 72.69 282 LYS A N 1
ATOM 2308 C CA . LYS A 1 282 ? -12.693 -20.207 40.763 1.00 72.69 282 LYS A CA 1
ATOM 2309 C C . LYS A 1 282 ? -11.870 -19.909 42.025 1.00 72.69 282 LYS A C 1
ATOM 2311 O O . LYS A 1 282 ? -11.632 -20.817 42.814 1.00 72.69 282 LYS A O 1
ATOM 2316 N N . LYS A 1 283 ? -11.423 -18.661 42.210 1.00 63.72 283 LYS A N 1
ATOM 2317 C CA . LYS A 1 283 ? -10.635 -18.226 43.376 1.00 63.72 283 LYS A CA 1
ATOM 2318 C C . LYS A 1 283 ? -11.472 -17.883 44.606 1.00 63.72 283 LYS A C 1
ATOM 2320 O O . LYS A 1 283 ? -10.910 -17.883 45.695 1.00 63.72 283 LYS A O 1
ATOM 2325 N N . LYS A 1 284 ? -12.772 -17.606 44.467 1.00 55.56 284 LYS A N 1
ATOM 2326 C CA . LYS A 1 284 ? -13.697 -17.578 45.605 1.00 55.56 284 LYS A CA 1
ATOM 2327 C C . LYS A 1 284 ? -14.250 -18.992 45.802 1.00 55.56 284 LYS A C 1
ATOM 2329 O O . LYS A 1 284 ? -15.269 -19.315 45.189 1.00 55.56 284 LYS A O 1
ATOM 2334 N N . PRO A 1 285 ? -13.661 -19.850 46.663 1.00 56.84 285 PRO A N 1
ATOM 2335 C CA . PRO A 1 285 ? -14.490 -20.870 47.273 1.00 56.84 285 PRO A CA 1
ATOM 2336 C C . PRO A 1 285 ? -15.635 -20.101 47.927 1.00 56.84 285 PRO A C 1
ATOM 2338 O O . PRO A 1 285 ? -15.403 -19.155 48.679 1.00 56.84 285 PRO A O 1
ATOM 2341 N N . VAL A 1 286 ? -16.873 -20.438 47.577 1.00 62.22 286 VAL A N 1
ATOM 2342 C CA . VAL A 1 286 ? -18.007 -20.049 48.404 1.00 62.22 286 VAL A CA 1
ATOM 2343 C C . VAL A 1 286 ? -17.683 -20.649 49.764 1.00 62.22 286 VAL A C 1
ATOM 2345 O O . VAL A 1 286 ? -17.847 -21.855 49.957 1.00 62.22 286 VAL A O 1
ATOM 2348 N N . GLU A 1 287 ? -17.124 -19.847 50.672 1.00 61.72 287 GLU A N 1
ATOM 2349 C CA . GLU A 1 287 ? -17.116 -20.178 52.082 1.00 61.72 287 GLU A CA 1
ATOM 2350 C C . GLU A 1 287 ? -18.581 -20.434 52.380 1.00 61.72 287 GLU A C 1
ATOM 2352 O O . GLU A 1 287 ? -19.407 -19.518 52.376 1.00 61.72 287 GLU A O 1
ATOM 2357 N N . LYS A 1 288 ? -18.940 -21.716 52.503 1.00 58.06 288 LYS A N 1
ATOM 2358 C CA . LYS A 1 288 ? -20.228 -22.094 53.051 1.00 58.06 288 LYS A CA 1
ATOM 2359 C C . LYS A 1 288 ? -20.253 -21.366 54.378 1.00 58.06 288 LYS A C 1
ATOM 2361 O O . LYS A 1 288 ? -19.498 -21.752 55.270 1.00 58.06 288 LYS A O 1
ATOM 2366 N N . ALA A 1 289 ? -21.043 -20.291 54.460 1.00 56.28 289 ALA A N 1
ATOM 2367 C CA . ALA A 1 289 ? -21.272 -19.581 55.705 1.00 56.28 289 ALA A CA 1
ATOM 2368 C C . ALA A 1 289 ? -21.442 -20.666 56.769 1.00 56.28 289 ALA A C 1
ATOM 2370 O O . ALA A 1 289 ? -22.217 -21.597 56.497 1.00 56.28 289 ALA A O 1
ATOM 2371 N N . PRO A 1 290 ? -20.666 -20.645 57.875 1.00 56.56 290 PRO A N 1
ATOM 2372 C CA . PRO A 1 290 ? -20.705 -21.720 58.853 1.00 56.56 290 PRO A CA 1
ATOM 2373 C C . PRO A 1 290 ? -22.172 -21.930 59.157 1.00 56.56 290 PRO A C 1
ATOM 2375 O O . PRO A 1 290 ? -22.845 -20.971 59.545 1.00 56.56 290 PRO A O 1
ATOM 2378 N N . ALA A 1 291 ? -22.677 -23.123 58.812 1.00 60.00 291 ALA A N 1
ATOM 2379 C CA . ALA A 1 291 ? -24.092 -23.426 58.904 1.00 60.00 291 ALA A CA 1
ATOM 2380 C C . ALA A 1 291 ? -24.501 -22.955 60.286 1.00 60.00 291 ALA A C 1
ATOM 2382 O O . ALA A 1 291 ? -23.951 -23.454 61.268 1.00 60.00 291 ALA A O 1
ATOM 2383 N N . ARG A 1 292 ? -25.331 -21.903 60.353 1.00 60.19 292 ARG A N 1
ATOM 2384 C CA . ARG A 1 292 ? -25.748 -21.319 61.622 1.00 60.19 292 ARG A CA 1
ATOM 2385 C C . ARG A 1 292 ? -26.355 -22.489 62.365 1.00 60.19 292 ARG A C 1
ATOM 2387 O O . ARG A 1 292 ? -27.429 -22.953 61.990 1.00 60.19 292 ARG A O 1
ATOM 2394 N N . SER A 1 293 ? -25.614 -23.032 63.326 1.00 61.00 293 SER A N 1
ATOM 2395 C CA . SER A 1 293 ? -26.068 -24.146 64.128 1.00 61.00 293 SER A CA 1
ATOM 2396 C C . SER A 1 293 ? -27.298 -23.604 64.823 1.00 61.00 293 SER A C 1
ATOM 2398 O O . SER A 1 293 ? -27.190 -22.749 65.709 1.00 61.00 293 SER A O 1
ATOM 2400 N N . GLY A 1 294 ? -28.474 -23.992 64.330 1.00 56.69 294 GLY A N 1
ATOM 2401 C CA . GLY A 1 294 ? -29.718 -23.679 64.995 1.00 56.69 294 GLY A CA 1
ATOM 2402 C C . GLY A 1 294 ? -29.539 -24.114 66.439 1.00 56.69 294 GLY A C 1
ATOM 2403 O O . GLY A 1 294 ? -29.091 -25.233 66.699 1.00 56.69 294 GLY A O 1
ATOM 2404 N N . LYS A 1 295 ? -29.823 -23.208 67.379 1.00 62.66 295 LYS A N 1
ATOM 2405 C CA . LYS A 1 295 ? -30.018 -23.581 68.784 1.00 62.66 295 LYS A CA 1
ATOM 2406 C C . LYS A 1 295 ? -30.858 -24.863 68.797 1.00 62.66 295 LYS A C 1
ATOM 2408 O O . LYS A 1 295 ? -31.818 -24.884 68.025 1.00 62.66 295 LYS A O 1
ATOM 2413 N N . PRO A 1 296 ? -30.517 -25.903 69.583 1.00 53.53 296 PRO A N 1
ATOM 2414 C CA . PRO A 1 296 ? -31.269 -27.154 69.621 1.00 53.53 296 PRO A CA 1
ATOM 2415 C C . PRO A 1 296 ? -32.735 -26.887 69.981 1.00 53.53 296 PRO A C 1
ATOM 2417 O O . PRO A 1 296 ? -33.127 -26.858 71.142 1.00 53.53 296 PRO A O 1
ATOM 2420 N N . GLY A 1 297 ? -33.543 -26.612 68.966 1.00 51.62 297 GLY A N 1
ATOM 2421 C CA . GLY A 1 297 ? -34.980 -26.504 69.054 1.00 51.62 297 GLY A CA 1
ATOM 2422 C C . GLY A 1 297 ? -35.508 -27.918 68.989 1.00 51.62 297 GLY A C 1
ATOM 2423 O O . GLY A 1 297 ? -35.159 -28.659 68.071 1.00 51.62 297 GLY A O 1
ATOM 2424 N N . SER A 1 298 ? -36.292 -28.286 69.999 1.00 59.59 298 SER A N 1
ATOM 2425 C CA . SER A 1 298 ? -37.042 -29.537 70.096 1.00 59.59 298 SER A CA 1
ATOM 2426 C C . SER A 1 298 ? -37.504 -30.016 68.717 1.00 59.59 298 SER A C 1
ATOM 2428 O O . SER A 1 298 ? -38.433 -29.467 68.122 1.00 59.59 298 SER A O 1
ATOM 2430 N N . ALA A 1 299 ? -36.813 -31.021 68.180 1.00 50.09 299 ALA A N 1
ATOM 2431 C CA . ALA A 1 299 ? -37.210 -31.652 66.941 1.00 50.09 299 ALA A CA 1
ATOM 2432 C C . ALA A 1 299 ? -38.482 -32.453 67.226 1.00 50.09 299 ALA A C 1
ATOM 2434 O O . ALA A 1 299 ? -38.439 -33.487 67.900 1.00 50.09 299 ALA A O 1
ATOM 2435 N N . ASN A 1 300 ? -39.613 -31.983 66.698 1.00 59.91 300 ASN A N 1
ATOM 2436 C CA . ASN A 1 300 ? -40.818 -32.791 66.570 1.00 59.91 300 ASN A CA 1
ATOM 2437 C C . ASN A 1 300 ? -40.469 -34.010 65.711 1.00 59.91 300 ASN A C 1
ATOM 2439 O O . ASN A 1 300 ? -40.410 -33.949 64.484 1.00 59.91 300 ASN A O 1
ATOM 2443 N N . LYS A 1 301 ? -40.168 -35.123 66.380 1.00 60.19 301 LYS A N 1
ATOM 2444 C CA . LYS A 1 301 ? -39.844 -36.387 65.733 1.00 60.19 301 LYS A CA 1
ATOM 2445 C C . LYS A 1 301 ? -41.102 -36.864 64.997 1.00 60.19 301 LYS A C 1
ATOM 2447 O O . LYS A 1 301 ? -42.121 -37.075 65.661 1.00 60.19 301 LYS A O 1
ATOM 2452 N N . PRO A 1 302 ? -41.077 -37.061 63.667 1.00 56.22 302 PRO A N 1
ATOM 2453 C CA . PRO A 1 302 ? -42.221 -37.641 62.979 1.00 56.22 302 PRO A CA 1
ATOM 2454 C C . PRO A 1 302 ? -42.493 -39.023 63.587 1.00 56.22 302 PRO A C 1
ATOM 2456 O O . PRO A 1 302 ? -41.572 -39.824 63.768 1.00 56.22 302 PRO A O 1
ATOM 2459 N N . ARG A 1 303 ? -43.751 -39.296 63.965 1.00 61.12 303 ARG A N 1
ATOM 2460 C CA . ARG A 1 303 ? -44.201 -40.588 64.514 1.00 61.12 303 ARG A CA 1
ATOM 2461 C C . ARG A 1 303 ? -44.083 -41.684 63.443 1.00 61.12 303 ARG A C 1
ATOM 2463 O O . ARG A 1 303 ? -45.074 -42.146 62.895 1.00 61.12 303 ARG A O 1
ATOM 2470 N N . SER A 1 304 ? -42.869 -42.141 63.149 1.00 58.16 304 SER A N 1
ATOM 2471 C CA . SER A 1 304 ? -42.623 -43.213 62.183 1.00 58.16 304 SER A CA 1
ATOM 2472 C C . SER A 1 304 ? -42.729 -44.584 62.857 1.00 58.16 304 SER A C 1
ATOM 2474 O O . SER A 1 304 ? -41.734 -45.235 63.170 1.00 58.16 304 SER A O 1
ATOM 2476 N N . ALA A 1 305 ? -43.956 -45.010 63.138 1.00 58.91 305 ALA A N 1
ATOM 2477 C CA . ALA A 1 305 ? -44.340 -46.420 63.129 1.00 58.91 305 ALA A CA 1
ATOM 2478 C C . ALA A 1 305 ? -45.846 -46.506 63.364 1.00 58.91 305 ALA A C 1
ATOM 2480 O O . ALA A 1 305 ? -46.306 -46.253 64.480 1.00 58.91 305 ALA A O 1
ATOM 2481 N N . THR A 1 306 ? -46.578 -46.909 62.328 1.00 73.25 306 THR A N 1
ATOM 2482 C CA . THR A 1 306 ? -47.986 -47.302 62.409 1.00 73.25 306 THR A CA 1
ATOM 2483 C C . THR A 1 306 ? -48.166 -48.277 63.583 1.00 73.25 306 THR A C 1
ATOM 2485 O O . THR A 1 306 ? -47.373 -49.224 63.692 1.00 73.25 306 THR A O 1
ATOM 2488 N N . PRO A 1 307 ? -49.143 -48.067 64.484 1.00 76.75 307 PRO A N 1
ATOM 2489 C CA . PRO A 1 307 ? -49.326 -48.870 65.701 1.00 76.75 307 PRO A CA 1
ATOM 2490 C C . PRO A 1 307 ? -49.359 -50.380 65.422 1.00 76.75 307 PRO A C 1
ATOM 2492 O O . PRO A 1 307 ? -48.712 -51.154 66.133 1.00 76.75 307 PRO A O 1
ATOM 2495 N N . LEU A 1 308 ? -49.947 -50.782 64.292 1.00 78.62 308 LEU A N 1
ATOM 2496 C CA . LEU A 1 308 ? -49.972 -52.163 63.812 1.00 78.62 308 LEU A CA 1
ATOM 2497 C C . LEU A 1 308 ? -48.571 -52.774 63.599 1.00 78.62 308 LEU A C 1
ATOM 2499 O O . LEU A 1 308 ? -48.333 -53.928 63.954 1.00 78.62 308 LEU A O 1
ATOM 2503 N N . LYS A 1 309 ? -47.598 -52.010 63.076 1.00 81.50 309 LYS A N 1
ATOM 2504 C CA . LYS A 1 309 ? -46.222 -52.500 62.849 1.00 81.50 309 LYS A CA 1
ATOM 2505 C C . LYS A 1 309 ? -45.501 -52.769 64.172 1.00 81.50 309 LYS A C 1
ATOM 2507 O O . LYS A 1 309 ? -44.775 -53.755 64.288 1.00 81.50 309 LYS A O 1
ATOM 2512 N N . LYS A 1 310 ? -45.742 -51.934 65.189 1.00 83.06 310 LYS A N 1
ATOM 2513 C CA . LYS A 1 310 ? -45.213 -52.137 66.549 1.00 83.06 310 LYS A CA 1
ATOM 2514 C C . LYS A 1 310 ? -45.871 -53.324 67.249 1.00 83.06 310 LYS A C 1
ATOM 2516 O O . LYS A 1 310 ? -45.168 -54.079 67.917 1.00 83.06 310 LYS A O 1
ATOM 2521 N N . ALA A 1 311 ? -47.181 -53.504 67.083 1.00 82.56 311 ALA A N 1
ATOM 2522 C CA . ALA A 1 311 ? -47.900 -54.649 67.636 1.00 82.56 311 ALA A CA 1
ATOM 2523 C C . ALA A 1 311 ? -47.390 -55.968 67.027 1.00 82.56 311 ALA A C 1
ATOM 2525 O O . ALA A 1 311 ? -47.013 -56.875 67.768 1.00 82.56 311 ALA A O 1
ATOM 2526 N N . LYS A 1 312 ? -47.239 -56.034 65.693 1.00 84.94 312 LYS A N 1
ATOM 2527 C CA . LYS A 1 312 ? -46.685 -57.208 64.993 1.00 84.94 312 LYS A CA 1
ATOM 2528 C C . LYS A 1 312 ? -45.251 -57.526 65.423 1.00 84.94 312 LYS A C 1
ATOM 2530 O O . LYS A 1 312 ? -44.931 -58.680 65.683 1.00 84.94 312 LYS A O 1
ATOM 2535 N N . GLN A 1 313 ? -44.393 -56.512 65.561 1.00 86.38 313 GLN A N 1
ATOM 2536 C CA . GLN A 1 313 ? -43.020 -56.713 66.040 1.00 86.38 313 GLN A CA 1
ATOM 2537 C C . GLN A 1 313 ? -42.954 -57.191 67.494 1.00 86.38 313 GLN A C 1
ATOM 2539 O O . GLN A 1 313 ? -42.059 -57.959 67.837 1.00 86.38 313 GLN A O 1
ATOM 2544 N N . ARG A 1 314 ? -43.872 -56.743 68.358 1.00 85.56 314 ARG A N 1
ATOM 2545 C CA . ARG A 1 314 ? -43.945 -57.223 69.743 1.00 85.56 314 ARG A CA 1
ATOM 2546 C C . ARG A 1 314 ? -44.411 -58.667 69.805 1.00 85.56 314 ARG A C 1
ATOM 2548 O O . ARG A 1 314 ? -43.725 -59.455 70.441 1.00 85.56 314 ARG A O 1
ATOM 2555 N N . LEU A 1 315 ? -45.469 -59.022 69.076 1.00 88.50 315 LEU A N 1
ATOM 2556 C CA . LEU A 1 315 ? -45.920 -60.408 68.967 1.00 88.50 315 LEU A CA 1
ATOM 2557 C C . LEU A 1 315 ? -44.802 -61.329 68.461 1.00 88.50 315 LEU A C 1
ATOM 2559 O O . LEU A 1 315 ? -44.554 -62.365 69.066 1.00 88.50 315 LEU A O 1
ATOM 2563 N N . ALA A 1 316 ? -44.081 -60.923 67.410 1.00 87.50 316 ALA A N 1
ATOM 2564 C CA . ALA A 1 316 ? -42.967 -61.702 66.869 1.00 87.50 316 ALA A CA 1
ATOM 2565 C C . ALA A 1 316 ? -41.826 -61.912 67.883 1.00 87.50 316 ALA A C 1
ATOM 2567 O O . ALA A 1 316 ? -41.117 -62.909 67.808 1.00 87.50 316 ALA A O 1
ATOM 2568 N N . LYS A 1 317 ? -41.643 -60.985 68.834 1.00 86.62 317 LYS A N 1
ATOM 2569 C CA . LYS A 1 317 ? -40.612 -61.086 69.876 1.00 86.62 317 LYS A CA 1
ATOM 2570 C C . LYS A 1 317 ? -41.066 -61.851 71.116 1.00 86.62 317 LYS A C 1
ATOM 2572 O O . LYS A 1 317 ? -40.236 -62.486 71.755 1.00 86.62 317 LYS A O 1
ATOM 2577 N N . THR A 1 318 ? -42.331 -61.737 71.512 1.00 86.81 318 THR A N 1
ATOM 2578 C CA . THR A 1 318 ? -42.815 -62.274 72.794 1.00 86.81 318 THR A CA 1
ATOM 2579 C C . THR A 1 318 ? -43.590 -63.577 72.648 1.00 86.81 318 THR A C 1
ATOM 2581 O O . THR A 1 318 ? -43.627 -64.347 73.603 1.00 86.81 318 THR A O 1
ATOM 2584 N N . GLY A 1 319 ? -44.235 -63.818 71.501 1.00 79.19 319 GLY A N 1
ATOM 2585 C CA . GLY A 1 319 ? -45.046 -65.011 71.235 1.00 79.19 319 GLY A CA 1
ATOM 2586 C C . GLY A 1 319 ? -46.262 -65.187 72.155 1.00 79.19 319 GLY A C 1
ATOM 2587 O O . GLY A 1 319 ? -46.859 -66.258 72.188 1.00 79.19 319 GLY A O 1
ATOM 2588 N N . LYS A 1 320 ? -46.636 -64.168 72.941 1.00 89.94 320 LYS A N 1
ATOM 2589 C CA . LYS A 1 320 ? -47.705 -64.273 73.947 1.00 89.94 320 LYS A CA 1
ATOM 2590 C C . LYS A 1 320 ? -49.080 -64.041 73.321 1.00 89.94 320 LYS A C 1
ATOM 2592 O O . LYS A 1 320 ? -49.267 -63.077 72.580 1.00 89.94 320 LYS A O 1
ATOM 2597 N N . LEU A 1 321 ? -50.081 -64.827 73.736 1.00 81.25 321 LEU A N 1
ATOM 2598 C CA . LEU A 1 321 ? -51.478 -64.679 73.282 1.00 81.25 321 LEU A CA 1
ATOM 2599 C C . LEU A 1 321 ? -52.036 -63.256 73.481 1.00 81.25 321 LEU A C 1
ATOM 2601 O O . LEU A 1 321 ? -52.779 -62.751 72.646 1.00 81.25 321 LEU A O 1
ATOM 2605 N N . ARG A 1 322 ? -51.640 -62.579 74.566 1.00 83.00 322 ARG A N 1
ATOM 2606 C CA . ARG A 1 322 ? -52.080 -61.206 74.873 1.00 83.00 322 ARG A CA 1
ATOM 2607 C C . ARG A 1 322 ? -51.571 -60.170 73.867 1.00 83.00 322 ARG A C 1
ATOM 2609 O O . ARG A 1 322 ? -52.257 -59.186 73.610 1.00 83.00 322 ARG A O 1
ATOM 2616 N N . ASP A 1 323 ? -50.389 -60.387 73.295 1.00 84.12 323 ASP A N 1
ATOM 2617 C CA . ASP A 1 323 ? -49.834 -59.498 72.271 1.00 84.12 323 ASP A CA 1
ATOM 2618 C C . ASP A 1 323 ? -50.429 -59.805 70.888 1.00 84.12 323 ASP A C 1
ATOM 2620 O O . ASP A 1 323 ? -50.521 -58.905 70.056 1.00 84.12 323 ASP A O 1
ATOM 2624 N N . ALA A 1 324 ? -50.908 -61.036 70.664 1.00 81.00 324 ALA A N 1
ATOM 2625 C CA . ALA A 1 324 ? -51.653 -61.401 69.460 1.00 81.00 324 ALA A CA 1
ATOM 2626 C C . ALA A 1 324 ? -53.018 -60.706 69.418 1.00 81.00 324 ALA A C 1
ATOM 2628 O O . ALA A 1 324 ? -53.362 -60.117 68.397 1.00 81.00 324 ALA A O 1
ATOM 2629 N N . ALA A 1 325 ? -53.740 -60.678 70.544 1.00 83.88 325 ALA A N 1
ATOM 2630 C CA . ALA A 1 325 ? -55.012 -59.961 70.662 1.00 83.88 325 ALA A CA 1
ATOM 2631 C C . ALA A 1 325 ? -54.880 -58.481 70.260 1.00 83.88 325 ALA A C 1
ATOM 2633 O O . ALA A 1 325 ? -55.679 -57.985 69.475 1.00 83.88 325 ALA A O 1
ATOM 2634 N N . LYS A 1 326 ? -53.801 -57.811 70.685 1.00 82.62 326 LYS A N 1
ATOM 2635 C CA . LYS A 1 326 ? -53.522 -56.417 70.301 1.00 82.62 326 LYS A CA 1
ATOM 2636 C C . LYS A 1 326 ? -53.22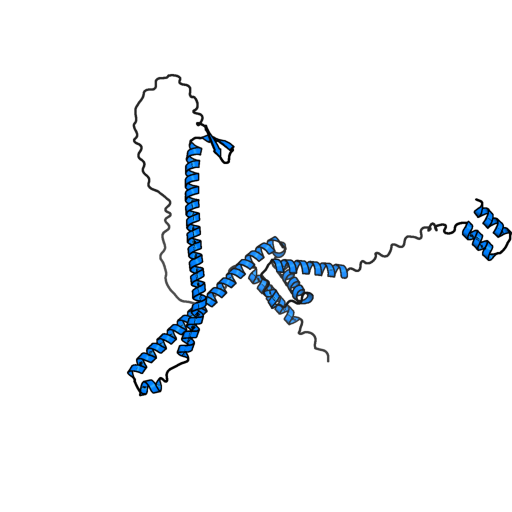6 -56.239 68.813 1.00 82.62 326 LYS A C 1
ATOM 2638 O O . LYS A 1 326 ? -53.454 -55.162 68.279 1.00 82.62 326 LYS A O 1
ATOM 2643 N N . VAL A 1 327 ? -52.677 -57.242 68.128 1.00 84.44 327 VAL A N 1
ATOM 2644 C CA . VAL A 1 327 ? -52.491 -57.172 66.668 1.00 84.44 327 VAL A CA 1
ATOM 2645 C C . VAL A 1 327 ? -53.837 -57.250 65.952 1.00 84.44 327 VAL A C 1
ATOM 2647 O O . VAL A 1 327 ? -54.025 -56.516 64.989 1.00 84.44 327 VAL A O 1
ATOM 2650 N N . PHE A 1 328 ? -54.748 -58.103 66.427 1.00 83.19 328 PHE A N 1
ATOM 2651 C CA . PHE A 1 328 ? -56.089 -58.239 65.856 1.00 83.19 328 PHE A CA 1
ATOM 2652 C C . PHE A 1 328 ? -56.979 -57.030 66.144 1.00 83.19 328 PHE A C 1
ATOM 2654 O O . PHE A 1 328 ? -57.664 -56.573 65.243 1.00 83.19 328 PHE A O 1
ATOM 2661 N N . GLU A 1 329 ? -56.913 -56.469 67.350 1.00 86.00 329 GLU A N 1
ATOM 2662 C CA . GLU A 1 329 ? -57.616 -55.233 67.720 1.00 86.00 329 GLU A CA 1
ATOM 2663 C C . GLU A 1 329 ? -57.248 -54.081 66.768 1.00 86.00 329 GLU A C 1
ATOM 2665 O O . GLU A 1 329 ? -58.118 -53.479 66.158 1.00 86.00 329 GLU A O 1
ATOM 2670 N N . ASN A 1 330 ? -55.949 -53.883 66.503 1.00 82.50 330 ASN A N 1
ATOM 2671 C CA . ASN A 1 330 ? -55.461 -52.878 65.545 1.00 82.50 330 ASN A CA 1
ATOM 2672 C C . ASN A 1 330 ? -55.729 -53.215 64.056 1.00 82.50 330 ASN A C 1
ATOM 2674 O O . ASN A 1 330 ? -55.240 -52.491 63.188 1.00 82.50 330 ASN A O 1
ATOM 2678 N N . LEU A 1 331 ? -56.361 -54.352 63.746 1.00 80.88 331 LEU A N 1
ATOM 2679 C CA . LEU A 1 331 ? -56.736 -54.761 62.384 1.00 80.88 331 LEU A CA 1
ATOM 2680 C C . LEU A 1 331 ? -58.258 -54.712 62.162 1.00 80.88 331 LEU A C 1
ATOM 2682 O O . LEU A 1 331 ? -58.698 -54.831 61.022 1.00 80.88 331 LEU A O 1
ATOM 2686 N N . LEU A 1 332 ? -59.037 -54.621 63.243 1.00 78.12 332 LEU A N 1
ATOM 2687 C CA . LEU A 1 332 ? -60.500 -54.589 63.221 1.00 78.12 332 LEU A CA 1
ATOM 2688 C C . LEU A 1 332 ? -61.065 -53.168 63.391 1.00 78.12 332 LEU A C 1
ATOM 2690 O O . LEU A 1 332 ? -62.193 -52.943 62.959 1.00 78.12 332 LEU A O 1
ATOM 2694 N N . ASP A 1 333 ? -60.290 -52.250 63.977 1.00 59.88 333 ASP A N 1
ATOM 2695 C CA . ASP A 1 333 ? -60.445 -50.790 63.829 1.00 59.88 333 ASP A CA 1
ATOM 2696 C C . ASP A 1 333 ? -59.863 -50.314 62.487 1.00 59.88 333 ASP A C 1
ATOM 2698 O O . ASP A 1 333 ? -60.461 -49.399 61.871 1.00 59.88 333 ASP A O 1
#

Radius of gyration: 48.23 Å; chains: 1; bounding box: 105×128×112 Å

Foldseek 3Di:
DDDDPDDPPPVVVVLLVVLLVLVVVLLDDDDDDDDDDDDDDDDDDDDDDDDDDDDDDDDDDDDDDDDDDDDDDDDDDDDPPVPDQDWDFDADPRDTDTDGPVVVVVVVVVVVVVVVVVVVVVVVVVVVVVVVVVVVVVVVCCVVVLVVLLVVLVVVLVPDDPLVVCCVPPVVVSVVVVVVSVVSVVVNVVSVVVVVVVVVVVVVVVVVVLSVLLNVLSVVLCVVPVVVVPVVSVSVLLSLLLCCCCVPVNDDSVRSSPPSHSVVVVVSSVVSVVVVVVVVVVVDPPPPPPPPPPDPDPPPDPPPDDVLNVLVVVCVVPVDPVSVVVNVVSVVD

Secondary structure (DSSP, 8-state):
------SHHHHHHHHHHHHHHHHHHTTS----------------------------------------------------------EEEEEETTEEEEEEHHHHHHHHHHHHHHHHHHHHHHHHHHHHHHHHHHHHHHHHHHHHHHHHHHHHHHHHHHS---HHHHHHH-HHHHHHHHHHHHHHHHHHHHHHHHHHHHHHHHHHHHHHHHHHHHHHHHHHHHHH-GGGGSHHHHHHHHHHHHHHIIIII---HHHHHT---HHHHHHHHHHHHHHHHHHHHHH---------------------S-HHHHHHHHHHHH--HHHHHHHHHHHH-

pLDDT: mean 74.73, std 22.12, range [27.11, 97.06]